Protein AF-A0A533XAM7-F1 (afdb_monomer)

Secondary structure (DSSP, 8-state):
----------TT----HHHHHHHHHHHHHHHHHHHHHHHHHHHHHHHHTT-HHHHHHHHHHHHHHHHHHHHHHHHHHHHHHHHTT-TT--HHHHHHHHSHHHHHHHHHHHHHHHHHHHHHHHTTT-HHHHHHHHHHHHHHHHHHHHHHHHHHHHHHHHGGGS-HHHHHHHHHHHHHHHHHHHHHHHHHHHHHHHHHTT--

Solvent-accessible surface area (backbone atoms only — not comparable to full-atom values): 10704 Å² total; per-residue (Å²): 136,84,84,76,82,80,77,80,82,67,89,83,64,90,74,47,78,65,57,46,53,47,53,52,46,53,54,52,30,53,57,30,51,52,47,26,55,53,30,46,50,52,21,53,53,20,56,77,70,68,38,64,70,55,20,53,52,24,48,58,47,26,54,52,31,46,56,50,28,51,54,45,49,54,52,43,54,50,45,44,59,77,66,73,69,57,92,65,70,45,65,70,58,53,48,55,68,65,29,68,60,48,52,49,28,56,48,22,36,52,45,8,48,54,27,39,54,54,25,62,56,22,52,81,75,36,62,69,53,26,62,67,30,44,57,51,20,50,55,21,28,58,49,25,53,55,36,50,54,51,51,52,52,53,52,60,71,51,35,89,82,47,56,71,67,56,48,52,51,53,52,51,48,52,53,65,55,46,50,51,18,54,54,31,37,56,54,44,51,53,50,51,53,38,45,75,75,61,51,101

Sequence (200 aa):
MSAKARMVSLSGFSINRRERAIVEGVGSHLATVKRTVEDFGGLIDSVSSGDAASARRFFDAVMGDETKADTIHRDLSLRVANGAFFGGVREDIIELLRSDEMRLFIADLKGSVSALENLIAAFTISKKEVLARVHSVEEFEESADSRKDVLLRELFRGASKLNPVTVIQLRDFIFVADDIADNAEDASDVVLVLIAKGYG

pLDDT: mean 75.1, std 15.18, range [31.89, 97.38]

Mean predicted aligned error: 14.01 Å

Foldseek 3Di:
DDDDDDDDDPVPDPQDPLNVVLVVLVVVLVVLVVVLVVLVVQLVVCVVVVPPVSNVVSVVSNVVSVVVSVVSVVVSLVSCVVPDDVPPPDVVVVCLCPDPLVVQLLVLLVQLVVLLVQLVVCLVPDPVSNVVSLVSLVVSLVSNVVSLVVSLVVLVVCVVVDDPVVSVSVNVVSVVSSVSSVVSNVSSVVVVVCVVVPRD

Nearest PDB structures (foldseek):
  6cnn-assembly1_A  TM=6.826E-01  e=4.466E+00  Homo sapiens

Structure (mmCIF, N/CA/C/O backbone):
data_AF-A0A533XAM7-F1
#
_entry.id   AF-A0A533XAM7-F1
#
loop_
_atom_site.group_PDB
_atom_site.id
_atom_site.type_symbol
_atom_site.label_atom_id
_atom_site.label_alt_id
_atom_site.label_comp_id
_atom_site.label_asym_id
_atom_site.label_entity_id
_atom_site.label_seq_id
_atom_site.pdbx_PDB_ins_code
_atom_site.Cartn_x
_atom_site.Cartn_y
_atom_site.Cartn_z
_atom_site.occupancy
_atom_site.B_iso_or_equiv
_atom_site.auth_seq_id
_atom_site.auth_comp_id
_atom_site.auth_asym_id
_atom_site.auth_atom_id
_atom_site.pdbx_PDB_model_num
ATOM 1 N N . MET A 1 1 ? 9.731 -41.763 4.628 1.00 34.94 1 MET A N 1
ATOM 2 C CA . MET A 1 1 ? 10.430 -41.626 3.330 1.00 34.94 1 MET A CA 1
ATOM 3 C C . MET A 1 1 ? 10.133 -40.235 2.795 1.00 34.94 1 MET A C 1
ATOM 5 O O . MET A 1 1 ? 8.973 -39.922 2.582 1.00 34.94 1 MET A O 1
ATOM 9 N N . SER A 1 2 ? 11.153 -39.378 2.721 1.00 33.31 2 SER A N 1
ATOM 10 C CA . SER A 1 2 ? 11.024 -37.953 2.386 1.00 33.31 2 SER A CA 1
ATOM 11 C C . SER A 1 2 ? 10.999 -37.761 0.867 1.00 33.31 2 SER A C 1
ATOM 13 O O . SER A 1 2 ? 11.927 -38.187 0.176 1.00 33.31 2 SER A O 1
ATOM 15 N N . ALA A 1 3 ? 9.930 -37.158 0.344 1.00 33.28 3 ALA A N 1
ATOM 16 C CA . ALA A 1 3 ? 9.802 -36.825 -1.068 1.00 33.28 3 ALA A CA 1
ATOM 17 C C . ALA A 1 3 ? 10.604 -35.547 -1.364 1.00 33.28 3 ALA A C 1
ATOM 19 O O . ALA A 1 3 ? 10.152 -34.431 -1.126 1.00 33.28 3 ALA A O 1
ATOM 20 N N . LYS A 1 4 ? 11.825 -35.720 -1.883 1.00 31.89 4 LYS A N 1
ATOM 21 C CA . LYS A 1 4 ? 12.604 -34.638 -2.499 1.00 31.89 4 LYS A CA 1
ATOM 22 C C . LYS A 1 4 ? 11.835 -34.111 -3.715 1.00 31.89 4 LYS A C 1
ATOM 24 O O . LYS A 1 4 ? 11.661 -34.839 -4.691 1.00 31.89 4 LYS A O 1
ATOM 29 N N . ALA A 1 5 ? 11.417 -32.848 -3.669 1.00 33.12 5 ALA A N 1
ATOM 30 C CA . ALA A 1 5 ? 10.919 -32.132 -4.837 1.00 33.12 5 ALA A CA 1
ATOM 31 C C . ALA A 1 5 ? 12.007 -32.124 -5.925 1.00 33.12 5 ALA A C 1
ATOM 33 O O . ALA A 1 5 ? 13.142 -31.696 -5.701 1.00 33.12 5 ALA A O 1
ATOM 34 N N . ARG A 1 6 ? 11.679 -32.670 -7.096 1.00 32.03 6 ARG A N 1
ATOM 35 C CA . ARG A 1 6 ? 12.587 -32.769 -8.238 1.00 32.03 6 ARG A CA 1
ATOM 36 C C . ARG A 1 6 ? 12.651 -31.396 -8.910 1.00 32.03 6 ARG A C 1
ATOM 38 O O . ARG A 1 6 ? 11.711 -30.990 -9.581 1.00 32.03 6 ARG A O 1
ATOM 45 N N . MET A 1 7 ? 13.748 -30.681 -8.682 1.00 35.31 7 MET A N 1
ATOM 46 C CA . MET A 1 7 ? 14.043 -29.394 -9.314 1.00 35.31 7 MET A CA 1
ATOM 47 C C . MET A 1 7 ? 14.112 -29.584 -10.838 1.00 35.31 7 MET A C 1
ATOM 49 O O . MET A 1 7 ? 14.853 -30.444 -11.321 1.00 35.31 7 MET A O 1
ATOM 53 N N . VAL A 1 8 ? 13.324 -28.814 -11.590 1.00 36.09 8 VAL A N 1
ATOM 54 C CA . VAL A 1 8 ? 13.390 -28.775 -13.058 1.00 36.09 8 VAL A CA 1
ATOM 55 C C . VAL A 1 8 ? 14.780 -28.276 -13.459 1.00 36.09 8 VAL A C 1
ATOM 57 O O . VAL A 1 8 ? 15.222 -27.217 -13.017 1.00 36.09 8 VAL A O 1
ATOM 60 N N . SER A 1 9 ? 15.497 -29.064 -14.262 1.00 33.03 9 SER A N 1
ATOM 61 C CA . SER A 1 9 ? 16.810 -28.691 -14.788 1.00 33.03 9 SER A CA 1
ATOM 62 C C . SER A 1 9 ? 16.632 -27.646 -15.892 1.00 33.03 9 SER A C 1
ATOM 64 O O . SER A 1 9 ? 16.244 -27.975 -17.008 1.00 33.03 9 SER A O 1
ATOM 66 N N . LEU A 1 10 ? 16.901 -26.379 -15.571 1.00 35.91 10 LEU A N 1
ATOM 67 C CA . LEU A 1 10 ? 17.038 -25.291 -16.542 1.00 35.91 10 LEU A CA 1
ATOM 68 C C . LEU A 1 10 ? 18.490 -25.253 -17.042 1.00 35.91 10 LEU A C 1
ATOM 70 O O . LEU A 1 10 ? 19.276 -24.377 -16.676 1.00 35.91 10 LEU A O 1
ATOM 74 N N . SER A 1 11 ? 18.879 -26.250 -17.838 1.00 33.44 11 SER A N 1
ATOM 75 C CA . SER A 1 11 ? 20.210 -26.353 -18.446 1.00 33.44 11 SER A CA 1
ATOM 76 C C . SER A 1 11 ? 20.382 -25.330 -19.581 1.00 33.44 11 SER A C 1
ATOM 78 O O . SER A 1 11 ? 20.337 -25.681 -20.757 1.00 33.44 11 SER A O 1
ATOM 80 N N . GLY A 1 12 ? 20.537 -24.053 -19.220 1.00 34.69 12 GLY A N 1
ATOM 81 C CA . GLY A 1 12 ? 20.782 -22.961 -20.171 1.00 34.69 12 GLY A CA 1
ATOM 82 C C . GLY A 1 12 ? 20.932 -21.560 -19.561 1.00 34.69 12 GLY A C 1
ATOM 83 O O . GLY A 1 12 ? 21.463 -20.679 -20.226 1.00 34.69 12 GLY A O 1
ATOM 84 N N . PHE A 1 13 ? 20.530 -21.344 -18.303 1.00 35.44 13 PHE A N 1
ATOM 85 C CA . PHE A 1 13 ? 20.668 -20.054 -17.614 1.00 35.44 13 PHE A CA 1
ATOM 86 C C . PHE A 1 13 ? 21.677 -20.159 -16.465 1.00 35.44 13 PHE A C 1
ATOM 88 O O . PHE A 1 13 ? 21.468 -20.902 -15.506 1.00 35.44 13 PHE A O 1
ATOM 95 N N . SER A 1 14 ? 22.774 -19.403 -16.535 1.00 43.56 14 SER A N 1
ATOM 96 C CA . SER A 1 14 ? 23.688 -19.244 -15.400 1.00 43.56 14 SER A CA 1
ATOM 97 C C . SER A 1 14 ? 23.074 -18.276 -14.385 1.00 43.56 14 SER A C 1
ATOM 99 O O . SER A 1 14 ? 23.371 -17.087 -14.408 1.00 43.56 14 SER A O 1
ATOM 101 N N . ILE A 1 15 ? 22.209 -18.792 -13.507 1.00 52.81 15 ILE A N 1
ATOM 102 C CA . ILE A 1 15 ? 21.565 -18.022 -12.432 1.00 52.81 15 ILE A CA 1
ATOM 103 C C . ILE A 1 15 ? 22.625 -17.605 -11.404 1.00 52.81 15 ILE A C 1
ATOM 105 O O . ILE A 1 15 ? 23.247 -18.458 -10.758 1.00 52.81 15 ILE A O 1
ATOM 109 N N . ASN A 1 16 ? 22.823 -16.299 -11.230 1.00 60.97 16 ASN A N 1
ATOM 110 C CA . ASN A 1 16 ? 23.738 -15.773 -10.217 1.00 60.97 16 ASN A CA 1
ATOM 111 C C . ASN A 1 16 ? 23.125 -15.858 -8.799 1.00 60.97 16 ASN A C 1
ATOM 113 O O . ASN A 1 16 ? 21.949 -16.168 -8.610 1.00 60.97 16 ASN A O 1
ATOM 117 N N . ARG A 1 17 ? 23.924 -15.594 -7.754 1.00 69.38 17 ARG A N 1
ATOM 118 C CA . ARG A 1 17 ? 23.472 -15.721 -6.351 1.00 69.38 17 ARG A CA 1
ATOM 119 C C . ARG A 1 17 ? 22.254 -14.838 -6.022 1.00 69.38 17 ARG A C 1
ATOM 121 O O . ARG A 1 17 ? 21.439 -15.244 -5.201 1.00 69.38 17 ARG A O 1
ATOM 128 N N . ARG A 1 18 ? 22.131 -13.654 -6.638 1.00 66.81 18 ARG A N 1
ATOM 129 C CA . ARG A 1 18 ? 21.016 -12.719 -6.393 1.00 66.81 18 ARG A CA 1
ATOM 130 C C . ARG A 1 18 ? 19.730 -13.206 -7.055 1.00 66.81 18 ARG A C 1
ATOM 132 O O . ARG A 1 18 ? 18.696 -13.259 -6.403 1.00 66.81 18 ARG A O 1
ATOM 139 N N . GLU A 1 19 ? 19.818 -13.638 -8.308 1.00 61.94 19 GLU A N 1
ATOM 140 C CA . GLU A 1 19 ? 18.694 -14.224 -9.048 1.00 61.94 19 GLU A CA 1
ATOM 141 C C . GLU A 1 19 ? 18.193 -15.508 -8.380 1.00 61.94 19 GLU A C 1
ATOM 143 O O . GLU A 1 19 ? 16.989 -15.717 -8.270 1.00 61.94 19 GLU A O 1
ATOM 148 N N . ARG A 1 20 ? 19.101 -16.333 -7.839 1.00 69.56 20 ARG A N 1
ATOM 149 C CA . ARG A 1 20 ? 18.723 -17.523 -7.063 1.00 69.56 20 ARG A CA 1
ATOM 150 C C . ARG A 1 20 ? 17.901 -17.162 -5.824 1.00 69.56 20 ARG A C 1
ATOM 152 O O . ARG A 1 20 ? 16.892 -17.810 -5.579 1.00 69.56 20 ARG A O 1
ATOM 159 N N . ALA A 1 21 ? 18.292 -16.120 -5.089 1.00 74.12 21 ALA A N 1
ATOM 160 C CA . ALA A 1 21 ? 17.554 -15.669 -3.909 1.00 74.12 21 ALA A CA 1
ATOM 161 C C . ALA A 1 21 ? 16.147 -15.143 -4.254 1.00 74.12 21 ALA A C 1
ATOM 163 O O . ALA A 1 21 ? 15.220 -15.332 -3.470 1.00 74.12 21 ALA A O 1
ATOM 164 N N . ILE A 1 22 ? 15.975 -14.519 -5.426 1.00 69.12 22 ILE A N 1
ATOM 165 C CA . ILE A 1 22 ? 14.658 -14.102 -5.934 1.00 69.12 22 ILE A CA 1
ATOM 166 C C . ILE A 1 22 ? 13.805 -15.337 -6.254 1.00 69.12 22 ILE A C 1
ATOM 168 O O . ILE A 1 22 ? 12.674 -15.431 -5.791 1.00 69.12 22 ILE A O 1
ATOM 172 N N . VAL A 1 23 ? 14.352 -16.319 -6.979 1.00 68.62 23 VAL A N 1
ATOM 173 C CA . VAL A 1 23 ? 13.627 -17.559 -7.324 1.00 68.62 23 VAL A CA 1
ATOM 174 C C . VAL A 1 23 ? 13.224 -18.349 -6.071 1.00 68.62 23 VAL A C 1
ATOM 176 O O . VAL A 1 23 ? 12.098 -18.837 -5.985 1.00 68.62 23 VAL A O 1
ATOM 179 N N . GLU A 1 24 ? 14.110 -18.451 -5.079 1.00 77.81 24 GLU A N 1
ATOM 180 C CA . GLU A 1 24 ? 13.813 -19.091 -3.791 1.00 77.81 24 GLU A CA 1
ATOM 181 C C . GLU A 1 24 ? 12.723 -18.339 -3.016 1.00 77.81 24 GLU A C 1
ATOM 183 O O . GLU A 1 24 ? 11.801 -18.965 -2.486 1.00 77.81 24 GLU A O 1
ATOM 188 N N . GLY A 1 25 ? 12.778 -17.004 -2.989 1.00 73.75 25 GLY A N 1
ATOM 189 C CA . GLY A 1 25 ? 11.749 -16.189 -2.349 1.00 73.75 25 GLY A CA 1
ATOM 190 C C . GLY A 1 25 ? 10.386 -16.320 -3.038 1.00 73.75 25 GLY A C 1
ATOM 191 O O . GLY A 1 25 ? 9.386 -16.493 -2.347 1.00 73.75 25 GLY A O 1
ATOM 192 N N . VAL A 1 26 ? 10.336 -16.348 -4.378 1.00 67.75 26 VAL A N 1
ATOM 193 C CA . VAL A 1 26 ? 9.096 -16.594 -5.144 1.00 67.75 26 VAL A CA 1
ATOM 194 C C . VAL A 1 26 ? 8.509 -17.962 -4.788 1.00 67.75 26 VAL A C 1
ATOM 196 O O . VAL A 1 26 ? 7.305 -18.081 -4.567 1.00 67.75 26 VAL A O 1
ATOM 199 N N . GLY A 1 27 ? 9.354 -18.991 -4.653 1.00 69.81 27 GLY A N 1
ATOM 200 C CA . GLY A 1 27 ? 8.927 -20.310 -4.180 1.00 69.81 27 GLY A CA 1
ATOM 201 C C . GLY A 1 27 ? 8.351 -20.284 -2.757 1.00 69.81 27 GLY A C 1
ATOM 202 O O . GLY A 1 27 ? 7.345 -20.941 -2.489 1.00 69.81 27 GLY A O 1
ATOM 203 N N . SER A 1 28 ? 8.949 -19.499 -1.857 1.00 77.19 28 SER A N 1
ATOM 204 C CA . SER A 1 28 ? 8.469 -19.314 -0.479 1.00 77.19 28 SER A CA 1
ATOM 205 C C . SER A 1 28 ? 7.127 -18.571 -0.413 1.00 77.19 28 SER A C 1
ATOM 207 O O . SER A 1 28 ? 6.233 -18.971 0.339 1.00 77.19 28 SER A O 1
ATOM 209 N N . HIS A 1 29 ? 6.960 -17.527 -1.232 1.00 74.81 29 HIS A N 1
ATOM 210 C CA . HIS A 1 29 ? 5.701 -16.792 -1.362 1.00 74.81 29 HIS A CA 1
ATOM 211 C C . HIS A 1 29 ? 4.589 -17.717 -1.867 1.00 74.81 29 HIS A C 1
ATOM 213 O O . HIS A 1 29 ? 3.571 -17.871 -1.199 1.00 74.81 29 HIS A O 1
ATOM 219 N N . LEU A 1 30 ? 4.833 -18.443 -2.966 1.00 67.19 30 LEU A N 1
ATOM 220 C CA . LEU A 1 30 ? 3.874 -19.395 -3.532 1.00 67.19 30 LEU A CA 1
ATOM 221 C C . LEU A 1 30 ? 3.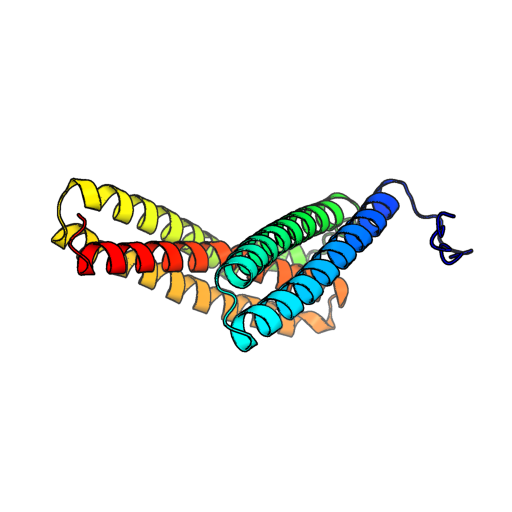467 -20.484 -2.529 1.00 67.19 30 LEU A C 1
ATOM 223 O O . LEU A 1 30 ? 2.294 -20.838 -2.434 1.00 67.19 30 LEU A O 1
ATOM 227 N N . ALA A 1 31 ? 4.422 -21.012 -1.759 1.00 76.38 31 ALA A N 1
ATOM 228 C CA . ALA A 1 31 ? 4.129 -21.995 -0.720 1.00 76.38 31 ALA A CA 1
ATOM 229 C C . ALA A 1 31 ? 3.265 -21.420 0.413 1.00 76.38 31 ALA A C 1
ATOM 231 O O . ALA A 1 31 ? 2.515 -22.167 1.035 1.00 76.38 31 ALA A O 1
ATOM 232 N N . THR A 1 32 ? 3.389 -20.123 0.699 1.00 77.31 32 THR A N 1
ATOM 233 C CA . THR A 1 32 ? 2.601 -19.434 1.729 1.00 77.31 32 THR A CA 1
ATOM 234 C C . THR A 1 32 ? 1.194 -19.146 1.231 1.00 77.31 32 THR A C 1
ATOM 236 O O . THR A 1 32 ? 0.255 -19.591 1.870 1.00 77.31 32 THR A O 1
ATOM 239 N N . VAL A 1 33 ? 1.046 -18.584 0.028 1.00 71.25 33 VAL A N 1
ATOM 240 C CA . VAL A 1 33 ? -0.263 -18.393 -0.624 1.00 71.25 33 VAL A CA 1
ATOM 241 C C . VAL A 1 33 ? -1.033 -19.711 -0.727 1.00 71.25 33 VAL A C 1
ATOM 243 O O . VAL A 1 33 ? -2.227 -19.765 -0.447 1.00 71.25 33 VAL A O 1
ATOM 246 N N . LYS A 1 34 ? -0.349 -20.808 -1.081 1.00 76.12 34 LYS A N 1
ATOM 247 C CA . LYS A 1 34 ? -0.975 -22.133 -1.129 1.00 76.12 34 LYS A CA 1
ATOM 248 C C . LYS A 1 34 ? -1.540 -22.555 0.234 1.00 76.12 34 LYS A C 1
ATOM 250 O O . LYS A 1 34 ? -2.659 -23.056 0.271 1.00 76.12 34 LYS A O 1
ATOM 255 N N . ARG A 1 35 ? -0.794 -22.351 1.325 1.00 78.94 35 ARG A N 1
ATOM 256 C CA . ARG A 1 35 ? -1.284 -22.653 2.679 1.00 78.94 35 ARG A CA 1
ATOM 257 C C . ARG A 1 35 ? -2.453 -21.758 3.070 1.00 78.94 35 ARG A C 1
ATOM 259 O O . ARG A 1 35 ? -3.442 -22.285 3.551 1.00 78.94 35 ARG A O 1
ATOM 266 N N . THR A 1 36 ? -2.399 -20.461 2.762 1.00 76.44 36 THR A N 1
ATOM 267 C CA . THR A 1 36 ? -3.520 -19.537 2.994 1.00 76.44 36 THR A CA 1
ATOM 268 C C . THR A 1 36 ? -4.811 -20.053 2.355 1.00 76.44 36 THR A C 1
ATOM 270 O O . THR A 1 36 ? -5.863 -20.037 2.984 1.00 76.44 36 THR A O 1
ATOM 273 N N . VAL A 1 37 ? -4.737 -20.561 1.119 1.00 72.19 37 VAL A N 1
ATOM 274 C CA . VAL A 1 37 ? -5.896 -21.137 0.415 1.00 72.19 37 VAL A CA 1
ATOM 275 C C . VAL A 1 37 ? -6.373 -22.445 1.062 1.00 72.19 37 VAL A C 1
ATOM 277 O O . VAL A 1 37 ? -7.578 -22.670 1.160 1.00 72.19 37 VAL A O 1
ATOM 280 N N . GLU A 1 38 ? -5.455 -23.303 1.515 1.00 80.38 38 GLU A N 1
ATOM 281 C CA . GLU A 1 38 ? -5.789 -24.543 2.234 1.00 80.38 38 GLU A CA 1
ATOM 282 C C . GLU A 1 38 ? -6.472 -24.248 3.585 1.00 80.38 38 GLU A C 1
ATOM 284 O O . GLU A 1 38 ? -7.523 -24.821 3.880 1.00 80.38 38 GLU A O 1
ATOM 289 N N . ASP A 1 39 ? -5.939 -23.301 4.360 1.00 77.62 39 ASP A N 1
ATOM 290 C CA . ASP A 1 39 ? -6.495 -22.870 5.647 1.00 77.62 39 ASP A CA 1
ATOM 291 C C . ASP A 1 39 ? -7.840 -22.154 5.475 1.00 77.62 39 ASP A C 1
ATOM 293 O O . ASP A 1 39 ? -8.753 -22.347 6.279 1.00 77.62 39 ASP A O 1
ATOM 297 N N . PHE A 1 40 ? -8.010 -21.391 4.391 1.00 71.06 40 PHE A N 1
ATOM 298 C CA . PHE A 1 40 ? -9.300 -20.801 4.037 1.00 71.06 40 PHE A CA 1
ATOM 299 C C . PHE A 1 40 ? -10.347 -21.879 3.729 1.00 71.06 40 PHE A C 1
ATOM 301 O O . PHE A 1 40 ? -11.487 -21.769 4.176 1.00 71.06 40 PHE A O 1
ATOM 308 N N . GLY A 1 41 ? -9.966 -22.965 3.048 1.00 70.88 41 GLY A N 1
ATOM 309 C CA . GLY A 1 41 ? -10.831 -24.138 2.889 1.00 70.88 41 GLY A CA 1
ATOM 310 C C . GLY A 1 41 ? -11.263 -24.728 4.238 1.00 70.88 41 GLY A C 1
ATOM 311 O O . GLY A 1 41 ? -12.454 -24.924 4.475 1.00 70.88 41 GLY A O 1
ATOM 312 N N . GLY A 1 42 ? -10.313 -24.912 5.162 1.00 73.00 42 GLY A N 1
ATOM 313 C CA . GLY A 1 42 ? -10.590 -25.390 6.524 1.00 73.00 42 GLY A CA 1
ATOM 314 C C . GLY A 1 42 ? -11.490 -24.453 7.341 1.00 73.00 42 GLY A C 1
ATOM 315 O O . GLY A 1 42 ? -12.339 -24.917 8.112 1.00 73.00 42 GLY A O 1
ATOM 316 N N . LEU A 1 43 ? -11.364 -23.138 7.144 1.00 70.44 43 LEU A N 1
ATOM 317 C CA . LEU A 1 43 ? -12.257 -22.137 7.727 1.00 70.44 43 LEU A CA 1
ATOM 318 C C . LEU A 1 43 ? -13.697 -22.325 7.233 1.00 70.44 43 LEU A C 1
ATOM 320 O O . LEU A 1 43 ? -14.614 -22.384 8.054 1.00 70.44 43 LEU A O 1
ATOM 324 N N . ILE A 1 44 ? -13.895 -22.453 5.917 1.00 72.75 44 ILE A N 1
ATOM 325 C CA . ILE A 1 44 ? -15.221 -22.653 5.314 1.00 72.75 44 ILE A CA 1
ATOM 326 C C . ILE A 1 44 ? -15.872 -23.942 5.832 1.00 72.75 44 ILE A C 1
ATOM 328 O O . ILE A 1 44 ? -17.046 -23.919 6.217 1.00 72.75 44 ILE A O 1
ATOM 332 N N . ASP A 1 45 ? -15.118 -25.037 5.921 1.00 84.75 45 ASP A N 1
ATOM 333 C CA . ASP A 1 45 ? -15.615 -26.313 6.449 1.00 84.75 45 ASP A CA 1
ATOM 334 C C . ASP A 1 45 ? -16.009 -26.211 7.934 1.00 84.75 45 ASP A C 1
ATOM 336 O O . ASP A 1 45 ? -17.057 -26.715 8.354 1.00 84.75 45 ASP A O 1
ATOM 340 N N . SER A 1 46 ? -15.202 -25.510 8.737 1.00 75.94 46 SER A N 1
ATOM 341 C CA . SER A 1 46 ? -15.450 -25.318 10.174 1.00 75.94 46 SER A CA 1
ATOM 342 C C . SER A 1 46 ? -16.672 -24.436 10.438 1.00 75.94 46 SER A C 1
ATOM 344 O O . SER A 1 46 ? -17.488 -24.737 11.309 1.00 75.94 46 SER A O 1
ATOM 346 N N . VAL A 1 47 ? -16.848 -23.371 9.650 1.00 67.44 47 VAL A N 1
ATOM 347 C CA . VAL A 1 47 ? -18.048 -22.522 9.706 1.00 67.44 47 VAL A CA 1
ATOM 348 C C . VAL A 1 47 ? -19.288 -23.317 9.288 1.00 67.44 47 VAL A C 1
ATOM 350 O O . VAL A 1 47 ? -20.309 -23.261 9.972 1.00 67.44 47 VAL A O 1
ATOM 353 N N . SER A 1 48 ? -19.190 -24.112 8.219 1.00 73.19 48 SER A N 1
ATOM 354 C CA . SER A 1 48 ? -20.307 -24.916 7.695 1.00 73.19 48 SER A CA 1
ATOM 355 C C . SER A 1 48 ? -20.764 -26.017 8.656 1.00 73.19 48 SER A C 1
ATOM 357 O O . SER A 1 48 ? -21.933 -26.400 8.656 1.00 73.19 48 SER A O 1
ATOM 359 N N . SER A 1 49 ? -19.855 -26.520 9.491 1.00 88.62 49 SER A N 1
ATOM 360 C CA . SER A 1 49 ? -20.125 -27.541 10.513 1.00 88.62 49 SER A CA 1
ATOM 361 C C . SER A 1 49 ? -20.477 -26.966 11.892 1.00 88.62 49 SER A C 1
ATOM 363 O O . SER A 1 49 ? -20.826 -27.726 12.796 1.00 88.62 49 SER A O 1
ATOM 365 N N . GLY A 1 50 ? -20.429 -25.639 12.062 1.00 82.62 50 GLY A N 1
ATOM 366 C CA . GLY A 1 50 ? -20.719 -24.961 13.328 1.00 82.62 50 GLY A CA 1
ATOM 367 C C . GLY A 1 50 ? -19.612 -25.074 14.386 1.00 82.62 50 GLY A C 1
ATOM 368 O O . GLY A 1 50 ? -19.841 -24.719 15.544 1.00 82.62 50 GLY A O 1
ATOM 369 N N . ASP A 1 51 ? -18.415 -25.543 14.020 1.00 90.69 51 ASP A N 1
ATOM 370 C CA . ASP A 1 51 ? -17.265 -25.620 14.924 1.00 90.69 51 ASP A CA 1
ATOM 371 C C . ASP A 1 51 ? -16.556 -24.262 15.021 1.00 90.69 51 ASP A C 1
ATOM 373 O O . ASP A 1 51 ? -15.582 -23.962 14.324 1.00 90.69 51 ASP A O 1
ATOM 377 N N . ALA A 1 52 ? -17.051 -23.428 15.936 1.00 79.44 52 ALA A N 1
ATOM 378 C CA . ALA A 1 52 ? -16.523 -22.089 16.174 1.00 79.44 52 ALA A CA 1
ATOM 379 C C . ALA A 1 52 ? -15.053 -22.076 16.643 1.00 79.44 52 ALA A C 1
ATOM 381 O O . ALA A 1 52 ? -14.337 -21.106 16.384 1.00 79.44 52 ALA A O 1
ATOM 382 N N . ALA A 1 53 ? -14.585 -23.128 17.324 1.00 89.81 53 ALA A N 1
ATOM 383 C CA . ALA A 1 53 ? -13.213 -23.186 17.826 1.00 89.81 53 ALA A CA 1
ATOM 384 C C . ALA A 1 53 ? -12.217 -23.433 16.686 1.00 89.81 53 ALA A C 1
ATOM 386 O O . ALA A 1 53 ? -11.193 -22.748 16.598 1.00 89.81 53 ALA A O 1
ATOM 387 N N . SER A 1 54 ? -12.534 -24.372 15.792 1.00 86.19 54 SER A N 1
ATOM 388 C CA . SER A 1 54 ? -11.728 -24.631 14.595 1.00 86.19 54 SER A CA 1
ATOM 389 C C . SER A 1 54 ? -11.814 -23.478 13.601 1.00 86.19 54 SER A C 1
ATOM 391 O O . SER A 1 54 ? -10.780 -23.047 13.095 1.00 86.19 54 SER A O 1
ATOM 393 N N . ALA A 1 55 ? -13.000 -22.887 13.414 1.00 71.69 55 ALA A N 1
ATOM 394 C CA . ALA A 1 55 ? -13.166 -21.708 12.565 1.00 71.69 55 ALA A CA 1
ATOM 395 C C . ALA A 1 55 ? -12.278 -20.550 13.037 1.00 71.69 55 ALA A C 1
ATOM 397 O O . ALA A 1 55 ? -11.555 -19.958 12.242 1.00 71.69 55 ALA A O 1
ATOM 398 N N . ARG A 1 56 ? -12.247 -20.266 14.346 1.00 80.19 56 ARG A N 1
ATOM 399 C CA . ARG A 1 56 ? -11.388 -19.200 14.874 1.00 80.19 56 ARG A CA 1
ATOM 400 C C . ARG A 1 56 ? -9.901 -19.476 14.639 1.00 80.19 56 ARG A C 1
ATOM 402 O O . ARG A 1 56 ? -9.169 -18.563 14.276 1.00 80.19 56 ARG A O 1
ATOM 409 N N . ARG A 1 57 ? -9.464 -20.728 14.799 1.00 90.19 57 ARG A N 1
ATOM 410 C CA . ARG A 1 57 ? -8.072 -21.129 14.539 1.00 90.19 57 ARG A CA 1
ATOM 411 C C . ARG A 1 57 ? -7.680 -20.976 13.073 1.00 90.19 57 ARG A C 1
ATOM 413 O O . ARG A 1 57 ? -6.616 -20.430 12.803 1.00 90.19 57 ARG A O 1
ATOM 420 N N . PHE A 1 58 ? -8.521 -21.440 12.148 1.00 75.81 58 PHE A N 1
ATOM 421 C CA . PHE A 1 58 ? -8.261 -21.287 10.716 1.00 75.81 58 PHE A CA 1
ATOM 422 C C . PHE A 1 58 ? -8.302 -19.821 10.285 1.00 75.81 58 PHE A C 1
ATOM 424 O O . PHE A 1 58 ? -7.474 -19.413 9.484 1.00 75.81 58 PHE A O 1
ATOM 431 N N . PHE A 1 59 ? -9.190 -19.008 10.862 1.00 76.69 59 PHE A N 1
ATOM 432 C CA . PHE A 1 59 ? -9.208 -17.565 10.622 1.00 76.69 59 PHE A CA 1
ATOM 433 C C . PHE A 1 59 ? -7.885 -16.901 11.027 1.00 76.69 59 PHE A C 1
ATOM 435 O O . PHE A 1 59 ? -7.270 -16.215 10.214 1.00 76.69 59 PHE A O 1
ATOM 442 N N . ASP A 1 60 ? -7.409 -17.147 12.252 1.00 82.81 60 ASP A N 1
ATOM 443 C CA . ASP A 1 60 ? -6.145 -16.574 12.726 1.00 82.81 60 ASP A CA 1
ATOM 444 C C . ASP A 1 60 ? -4.948 -17.065 11.869 1.00 82.81 60 ASP A C 1
ATOM 446 O O . ASP A 1 60 ? -4.011 -16.305 11.616 1.00 82.81 60 ASP A O 1
ATOM 450 N N . ALA A 1 61 ? -4.990 -18.313 11.376 1.00 82.94 61 ALA A N 1
ATOM 451 C CA . ALA A 1 61 ? -3.978 -18.874 10.474 1.00 82.94 61 ALA A CA 1
ATOM 452 C C . ALA A 1 61 ? -3.990 -18.222 9.080 1.00 82.94 61 ALA A C 1
ATOM 454 O O . ALA A 1 61 ? -2.929 -17.833 8.593 1.00 82.94 61 ALA A O 1
ATOM 455 N N . VAL A 1 62 ? -5.172 -18.032 8.480 1.00 77.56 62 VAL A N 1
ATOM 456 C CA . VAL A 1 62 ? -5.342 -17.337 7.191 1.00 77.56 62 VAL A CA 1
ATOM 457 C C . VAL A 1 62 ? -4.779 -15.923 7.271 1.00 77.56 62 VAL A C 1
ATOM 459 O O . VAL A 1 62 ? -3.972 -15.553 6.423 1.00 77.56 62 VAL A O 1
ATOM 462 N N . MET A 1 63 ? -5.141 -15.167 8.312 1.00 83.75 63 MET A N 1
ATOM 463 C CA . MET A 1 63 ? -4.631 -13.806 8.510 1.00 83.75 63 MET A CA 1
ATOM 464 C C . MET A 1 63 ? -3.107 -13.794 8.684 1.00 83.75 63 MET A C 1
ATOM 466 O O . MET A 1 63 ? -2.414 -12.984 8.078 1.00 83.75 63 MET A O 1
ATOM 470 N N . GLY A 1 64 ? -2.558 -14.724 9.471 1.00 83.75 64 GLY A N 1
ATOM 471 C CA . GLY A 1 64 ? -1.112 -14.811 9.680 1.00 83.75 64 GLY A CA 1
ATOM 472 C C . GLY A 1 64 ? -0.328 -15.168 8.412 1.00 83.75 64 GLY A C 1
ATOM 473 O O . GLY A 1 64 ? 0.729 -14.582 8.155 1.00 83.75 64 GLY A O 1
ATOM 474 N N . ASP A 1 65 ? -0.823 -16.120 7.617 1.00 78.19 65 ASP A N 1
ATOM 475 C CA . ASP A 1 65 ? -0.170 -16.518 6.368 1.00 78.19 65 ASP A CA 1
ATOM 476 C C . ASP A 1 65 ? -0.360 -15.467 5.258 1.00 78.19 65 ASP A C 1
ATOM 478 O O . ASP A 1 65 ? 0.553 -15.297 4.452 1.00 78.19 65 ASP A O 1
ATOM 482 N N . GLU A 1 66 ? -1.458 -14.705 5.248 1.00 80.62 66 GLU A N 1
ATOM 483 C CA . GLU A 1 66 ? -1.646 -13.530 4.381 1.00 80.62 66 GLU A CA 1
ATOM 484 C C . GLU A 1 66 ? -0.594 -12.452 4.682 1.00 80.62 66 GLU A C 1
ATOM 486 O O . GLU A 1 66 ? 0.201 -12.109 3.806 1.00 80.62 66 GLU A O 1
ATOM 491 N N . THR A 1 67 ? -0.457 -12.051 5.949 1.00 86.31 67 THR A N 1
ATOM 492 C CA . THR A 1 67 ? 0.523 -11.032 6.362 1.00 86.31 67 THR A CA 1
ATOM 493 C C . THR A 1 67 ? 1.956 -11.469 6.042 1.00 86.31 67 THR A C 1
ATOM 495 O O . THR A 1 67 ? 2.828 -10.682 5.651 1.00 86.31 67 THR A O 1
ATOM 498 N N . LYS A 1 68 ? 2.231 -12.769 6.183 1.00 82.44 68 LYS A N 1
ATOM 499 C CA . LYS A 1 68 ? 3.520 -13.356 5.813 1.00 82.44 68 LYS A CA 1
ATOM 500 C C . LYS A 1 68 ? 3.728 -13.376 4.299 1.00 82.44 68 LYS A C 1
ATOM 502 O O . LYS A 1 68 ? 4.853 -13.140 3.850 1.00 82.44 68 LYS A O 1
ATOM 507 N N . ALA A 1 69 ? 2.694 -13.685 3.520 1.00 74.00 69 ALA A N 1
ATOM 508 C CA . ALA A 1 69 ? 2.755 -13.658 2.066 1.00 74.00 69 ALA A CA 1
ATOM 509 C C . ALA A 1 69 ? 3.066 -12.242 1.571 1.00 74.00 69 ALA A C 1
ATOM 511 O O . ALA A 1 69 ? 3.983 -12.100 0.757 1.00 74.00 69 ALA A O 1
ATOM 512 N N . ASP A 1 70 ? 2.402 -11.229 2.128 1.00 80.06 70 ASP A N 1
ATOM 513 C CA . ASP A 1 70 ? 2.654 -9.820 1.826 1.00 80.06 70 ASP A CA 1
ATOM 514 C C . ASP A 1 70 ? 4.093 -9.400 2.177 1.00 80.06 70 ASP A C 1
ATOM 516 O O . ASP A 1 70 ? 4.831 -8.871 1.343 1.00 80.06 70 ASP A O 1
ATOM 520 N N . THR A 1 71 ? 4.581 -9.783 3.361 1.00 82.81 71 THR A N 1
ATOM 521 C CA . THR A 1 71 ? 5.972 -9.507 3.763 1.00 82.81 71 THR A CA 1
ATOM 522 C C . THR A 1 71 ? 6.991 -10.088 2.769 1.00 82.81 71 THR A C 1
ATOM 524 O O . THR A 1 71 ? 7.971 -9.427 2.411 1.00 82.81 71 THR A O 1
ATOM 527 N N . ILE A 1 72 ? 6.779 -11.329 2.306 1.00 73.38 72 ILE A N 1
ATOM 528 C CA . ILE A 1 72 ? 7.663 -11.968 1.315 1.00 73.38 72 ILE A CA 1
ATOM 529 C C . ILE A 1 72 ? 7.543 -11.261 -0.040 1.00 73.38 72 ILE A C 1
ATOM 531 O O . ILE A 1 72 ? 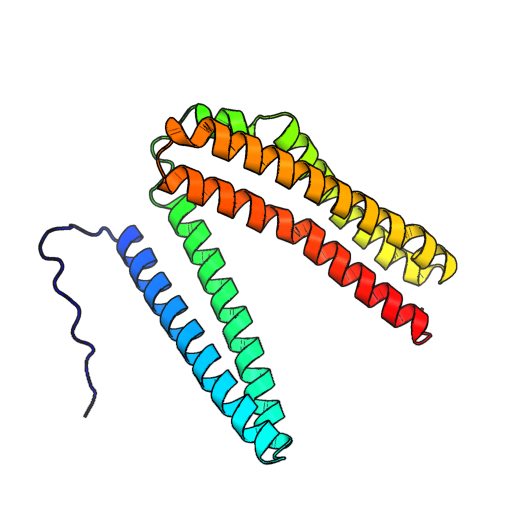8.559 -11.060 -0.706 1.00 73.38 72 ILE A O 1
ATOM 535 N N . HIS A 1 73 ? 6.331 -10.877 -0.443 1.00 76.88 73 HIS A N 1
ATOM 536 C CA . HIS A 1 73 ? 6.094 -10.128 -1.673 1.00 76.88 73 HIS A CA 1
ATOM 537 C C . HIS A 1 73 ? 6.862 -8.799 -1.664 1.00 76.88 73 HIS A C 1
ATOM 539 O O . HIS A 1 73 ? 7.628 -8.522 -2.589 1.00 76.88 73 HIS A O 1
ATOM 545 N N . ARG A 1 74 ? 6.776 -8.038 -0.571 1.00 77.44 74 ARG A N 1
ATOM 546 C CA . ARG A 1 74 ? 7.502 -6.776 -0.400 1.00 77.44 74 ARG A CA 1
ATOM 547 C C . ARG A 1 74 ? 9.024 -6.952 -0.457 1.00 77.44 74 ARG A C 1
ATOM 549 O O . ARG A 1 74 ? 9.699 -6.202 -1.161 1.00 77.44 74 ARG A O 1
ATOM 556 N N . ASP A 1 75 ? 9.581 -7.947 0.238 1.00 78.56 75 ASP A N 1
ATOM 557 C CA . ASP A 1 75 ? 11.025 -8.249 0.204 1.00 78.56 75 ASP A CA 1
ATOM 558 C C . ASP A 1 75 ? 11.496 -8.671 -1.198 1.00 78.56 75 ASP A C 1
ATOM 560 O O . ASP A 1 75 ? 12.543 -8.216 -1.667 1.00 78.56 75 ASP A O 1
ATOM 564 N N . LEU A 1 76 ? 10.710 -9.484 -1.908 1.00 69.44 76 LEU A N 1
ATOM 565 C CA . LEU A 1 76 ? 10.987 -9.858 -3.295 1.00 69.44 76 LEU A CA 1
ATOM 566 C C . LEU A 1 76 ? 10.999 -8.643 -4.217 1.00 69.44 76 LEU A C 1
ATOM 568 O O . LEU A 1 76 ? 11.956 -8.475 -4.976 1.00 69.44 76 LEU A O 1
ATOM 572 N N . SER A 1 77 ? 9.991 -7.780 -4.115 1.00 71.56 77 SER A N 1
ATOM 573 C CA . SER A 1 77 ? 9.888 -6.545 -4.893 1.00 71.56 77 SER A CA 1
ATOM 574 C C . SER A 1 77 ? 11.099 -5.638 -4.661 1.00 71.56 77 SER A C 1
ATOM 576 O O . SER A 1 77 ? 11.723 -5.177 -5.619 1.00 71.56 77 SER A O 1
ATOM 578 N N . LEU A 1 78 ? 11.538 -5.489 -3.406 1.00 69.19 78 LEU A N 1
A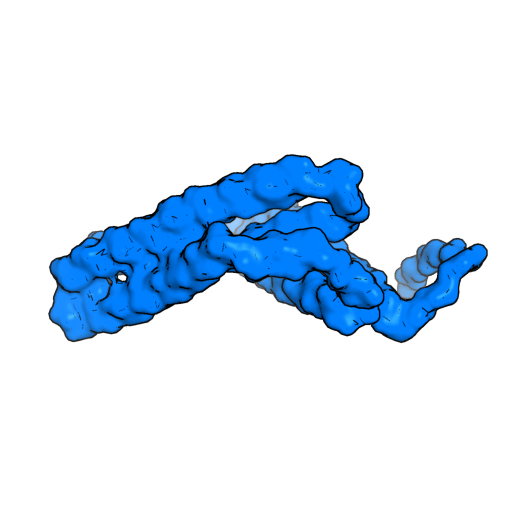TOM 579 C CA . LEU A 1 78 ? 12.757 -4.750 -3.060 1.00 69.19 78 LEU A CA 1
ATOM 580 C C . LEU A 1 78 ? 14.034 -5.410 -3.599 1.00 69.19 78 LEU A C 1
ATOM 582 O O . LEU A 1 78 ? 14.961 -4.716 -4.014 1.00 69.19 78 LEU A O 1
ATOM 586 N N . ARG A 1 79 ? 14.137 -6.741 -3.606 1.00 67.81 79 ARG A N 1
ATOM 587 C CA . ARG A 1 79 ? 15.317 -7.453 -4.134 1.00 67.81 79 ARG A CA 1
ATOM 588 C C . ARG A 1 79 ? 15.398 -7.414 -5.649 1.00 67.81 79 ARG A C 1
ATOM 590 O O . ARG A 1 79 ? 16.496 -7.287 -6.187 1.00 67.81 79 ARG A O 1
ATOM 597 N N . VAL A 1 80 ? 14.259 -7.511 -6.327 1.00 63.38 80 VAL A N 1
ATOM 598 C CA . VAL A 1 80 ? 14.157 -7.334 -7.780 1.00 63.38 80 VAL A CA 1
ATOM 599 C C . VAL A 1 80 ? 14.589 -5.918 -8.146 1.00 63.38 80 VAL A C 1
ATOM 601 O O . VAL A 1 80 ? 15.458 -5.753 -9.005 1.00 63.38 80 VAL A O 1
ATOM 604 N N . ALA A 1 81 ? 14.083 -4.923 -7.413 1.00 61.78 81 ALA A N 1
ATOM 605 C CA . ALA A 1 81 ? 14.519 -3.538 -7.513 1.00 61.78 81 ALA A CA 1
ATOM 606 C C . ALA A 1 81 ? 16.043 -3.395 -7.301 1.00 61.78 81 ALA A C 1
ATOM 608 O O . ALA A 1 81 ? 16.756 -2.905 -8.170 1.00 61.78 81 ALA A O 1
ATOM 609 N N . ASN A 1 82 ? 16.587 -3.898 -6.193 1.00 63.25 82 ASN A N 1
ATOM 610 C CA . ASN A 1 82 ? 17.994 -3.697 -5.820 1.00 63.25 82 ASN A CA 1
ATOM 611 C C . ASN A 1 82 ? 19.009 -4.598 -6.566 1.00 63.25 82 ASN A C 1
ATOM 613 O O . ASN A 1 82 ? 20.218 -4.375 -6.474 1.00 63.25 82 ASN A O 1
ATOM 617 N N . GLY A 1 83 ? 18.558 -5.656 -7.250 1.00 60.12 83 GLY A N 1
ATOM 618 C CA . GLY A 1 83 ? 19.409 -6.745 -7.742 1.00 60.12 83 GLY A CA 1
ATOM 619 C C . GLY A 1 83 ? 19.700 -6.736 -9.241 1.00 60.12 83 GLY A C 1
ATOM 620 O O . GLY A 1 83 ? 20.861 -6.907 -9.618 1.00 60.12 83 GLY A O 1
ATOM 621 N N . ALA A 1 84 ? 18.677 -6.582 -10.082 1.00 54.56 84 ALA A N 1
ATOM 622 C CA . ALA A 1 84 ? 18.784 -6.595 -11.541 1.00 54.56 84 ALA A CA 1
ATOM 623 C C . ALA A 1 84 ? 17.421 -6.250 -12.158 1.00 54.56 84 ALA A C 1
ATOM 625 O O . ALA A 1 84 ? 16.656 -7.150 -12.458 1.00 54.56 84 ALA A O 1
ATOM 626 N N . PHE A 1 85 ? 17.131 -4.963 -12.354 1.00 46.97 85 PHE A N 1
ATOM 627 C CA . PHE A 1 85 ? 16.250 -4.478 -13.437 1.00 46.97 85 PHE A CA 1
ATOM 628 C C . PHE A 1 85 ? 16.430 -2.972 -13.718 1.00 46.97 85 PHE A C 1
ATOM 630 O O . PHE A 1 85 ? 16.050 -2.502 -14.784 1.00 46.97 85 PHE A O 1
ATOM 637 N N . PHE A 1 86 ? 17.116 -2.233 -12.835 1.00 46.16 86 PHE A N 1
ATOM 638 C CA . PHE A 1 86 ? 17.493 -0.823 -13.036 1.00 46.16 86 PHE A CA 1
ATOM 639 C C . PHE A 1 86 ? 18.874 -0.601 -13.682 1.00 46.16 86 PHE A C 1
ATOM 641 O O . PHE A 1 86 ? 19.343 0.529 -13.750 1.00 46.16 86 PHE A O 1
ATOM 648 N N . GLY A 1 87 ? 19.542 -1.644 -14.196 1.00 45.34 87 GLY A N 1
ATOM 649 C CA . GLY A 1 87 ? 20.845 -1.516 -14.885 1.00 45.34 87 GLY A CA 1
ATOM 650 C C . GLY A 1 87 ? 20.813 -0.642 -16.151 1.00 45.34 87 GLY A C 1
ATOM 651 O O . GLY A 1 87 ? 21.854 -0.259 -16.673 1.00 45.34 87 GLY A O 1
ATOM 652 N N . GLY A 1 88 ? 19.611 -0.299 -16.607 1.00 45.34 88 GLY A N 1
ATOM 653 C CA . GLY A 1 88 ? 19.343 0.858 -17.441 1.00 45.34 88 GLY A CA 1
ATOM 654 C C . GLY A 1 88 ? 18.082 1.520 -16.915 1.00 45.34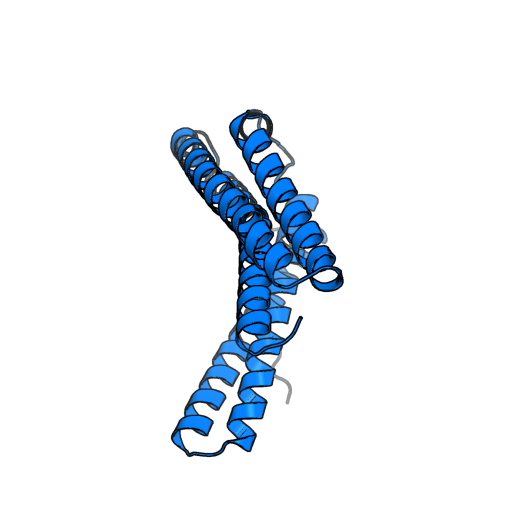 88 GLY A C 1
ATOM 655 O O . GLY A 1 88 ? 16.990 1.220 -17.397 1.00 45.34 88 GLY A O 1
ATOM 656 N N . VAL A 1 89 ? 18.209 2.379 -15.901 1.00 50.22 89 VAL A N 1
ATOM 657 C CA . VAL A 1 89 ? 17.166 3.369 -15.631 1.00 50.22 89 VAL A CA 1
ATOM 658 C C . VAL A 1 89 ? 17.065 4.206 -16.904 1.00 50.22 89 VAL A C 1
ATOM 660 O O . VAL A 1 89 ? 17.913 5.053 -17.171 1.00 50.22 89 VAL A O 1
ATOM 663 N N . ARG A 1 90 ? 16.105 3.858 -17.763 1.00 58.41 90 ARG A N 1
ATOM 664 C CA . ARG A 1 90 ? 15.799 4.620 -18.971 1.00 58.41 90 ARG A CA 1
ATOM 665 C C . ARG A 1 90 ? 15.360 6.009 -18.536 1.00 58.41 90 ARG A C 1
ATOM 667 O O . ARG A 1 90 ? 14.666 6.123 -17.528 1.00 58.41 90 ARG A O 1
ATOM 674 N N . GLU A 1 91 ? 15.760 7.023 -19.296 1.00 61.06 91 GLU A N 1
ATOM 675 C CA . GLU A 1 91 ? 15.337 8.412 -19.086 1.00 61.06 91 GLU A CA 1
ATOM 676 C C . GLU A 1 91 ? 13.820 8.486 -18.855 1.00 61.06 91 GLU A C 1
ATOM 678 O O . GLU A 1 91 ? 13.383 9.121 -17.913 1.00 61.06 91 GLU A O 1
ATOM 683 N N . ASP A 1 92 ? 13.040 7.676 -19.572 1.00 60.91 92 ASP A N 1
ATOM 684 C CA . ASP A 1 92 ? 11.586 7.554 -19.421 1.00 60.91 92 ASP A CA 1
ATOM 685 C C . ASP A 1 92 ? 11.101 7.204 -17.988 1.00 60.91 92 ASP A C 1
ATOM 687 O O . ASP A 1 92 ? 10.065 7.690 -17.539 1.00 60.91 92 ASP A O 1
ATOM 691 N N . ILE A 1 93 ? 11.835 6.363 -17.241 1.00 65.25 93 ILE A N 1
ATOM 692 C CA . ILE A 1 93 ? 11.528 6.050 -15.827 1.00 65.25 93 ILE A CA 1
ATOM 693 C C . ILE A 1 93 ? 11.801 7.280 -14.964 1.00 65.25 93 ILE A C 1
ATOM 695 O O . ILE A 1 93 ? 11.026 7.620 -14.074 1.00 65.25 93 ILE A O 1
ATOM 699 N N . ILE A 1 94 ? 12.929 7.935 -15.227 1.00 67.12 94 ILE A N 1
ATOM 700 C CA . ILE A 1 94 ? 13.339 9.144 -14.523 1.00 67.12 94 ILE A CA 1
ATOM 701 C C . ILE A 1 94 ? 12.358 10.283 -14.806 1.00 67.12 94 ILE A C 1
ATOM 703 O O . ILE A 1 94 ? 12.043 11.027 -13.886 1.00 67.12 94 ILE A O 1
ATOM 707 N N . GLU A 1 95 ? 11.848 10.401 -16.028 1.00 74.12 95 GLU A N 1
ATOM 708 C CA . GLU A 1 95 ? 10.851 11.394 -16.419 1.00 74.12 95 GLU A CA 1
ATOM 709 C C . GLU A 1 95 ? 9.537 11.194 -15.662 1.00 74.12 95 GLU A C 1
ATOM 711 O O . GLU A 1 95 ? 9.048 12.151 -15.066 1.00 74.12 95 GLU A O 1
ATOM 716 N N . LEU A 1 96 ? 9.010 9.963 -15.586 1.00 76.94 96 LEU A N 1
ATOM 717 C CA . LEU A 1 96 ? 7.800 9.691 -14.799 1.00 76.94 96 LEU A CA 1
ATOM 718 C C . LEU A 1 96 ? 8.022 9.992 -13.310 1.00 76.94 96 LEU A C 1
ATOM 720 O O . LEU A 1 96 ? 7.192 10.643 -12.680 1.00 76.94 96 LEU A O 1
ATOM 724 N N . LEU A 1 97 ? 9.163 9.575 -12.752 1.00 75.62 97 LEU A N 1
ATOM 725 C CA . LEU A 1 97 ? 9.497 9.829 -11.346 1.00 75.62 97 LEU A CA 1
ATOM 726 C C . LEU A 1 97 ? 9.767 11.313 -11.041 1.00 75.62 97 LEU A C 1
ATOM 728 O O . LEU A 1 97 ? 9.612 11.738 -9.898 1.00 75.62 97 LEU A O 1
ATOM 732 N N . ARG A 1 98 ? 10.185 12.100 -12.039 1.00 79.31 98 ARG A N 1
ATOM 733 C CA . ARG A 1 98 ? 10.389 13.556 -11.940 1.00 79.31 98 ARG A CA 1
ATOM 734 C C . ARG A 1 98 ? 9.155 14.364 -12.335 1.00 79.31 98 ARG A C 1
ATOM 736 O O . ARG A 1 98 ? 9.217 15.591 -12.260 1.00 79.31 98 ARG A O 1
ATOM 743 N N . SER A 1 99 ? 8.078 13.714 -12.769 1.00 86.31 99 SER A N 1
ATOM 744 C CA . SER A 1 99 ? 6.857 14.405 -13.170 1.00 86.31 99 SER A CA 1
ATOM 745 C C . SER A 1 99 ? 6.284 15.215 -12.007 1.00 86.31 99 SER A C 1
ATOM 747 O O . SER A 1 99 ? 6.391 14.836 -10.835 1.00 86.31 99 SER A O 1
ATOM 749 N N . ASP A 1 100 ? 5.658 16.345 -12.336 1.00 91.81 100 ASP A N 1
ATOM 750 C CA . ASP A 1 100 ? 4.936 17.133 -11.340 1.00 91.81 100 ASP A CA 1
ATOM 751 C C . ASP A 1 100 ? 3.816 16.318 -10.694 1.00 91.81 100 ASP A C 1
ATOM 753 O O . ASP A 1 100 ? 3.589 16.454 -9.494 1.00 91.81 100 ASP A O 1
ATOM 757 N N . GLU A 1 101 ? 3.184 15.421 -11.451 1.00 92.19 101 GLU A N 1
ATOM 758 C CA . GLU A 1 101 ? 2.134 14.554 -10.930 1.00 92.19 101 GLU A CA 1
ATOM 759 C C . GLU A 1 101 ? 2.669 13.588 -9.869 1.00 92.19 101 GLU A C 1
ATOM 761 O O . GLU A 1 101 ? 2.080 13.476 -8.800 1.00 92.19 101 GLU A O 1
ATOM 766 N N . MET A 1 102 ? 3.838 12.973 -10.088 1.00 87.81 102 MET A N 1
ATOM 767 C CA . MET A 1 102 ? 4.484 12.118 -9.082 1.00 87.81 102 MET A CA 1
ATOM 768 C C . MET A 1 102 ? 4.862 12.918 -7.832 1.00 87.81 102 MET A C 1
ATOM 770 O O . MET A 1 102 ? 4.735 12.437 -6.705 1.00 87.81 102 MET A O 1
ATOM 774 N N . ARG A 1 103 ? 5.311 14.166 -8.008 1.00 89.06 103 ARG A N 1
ATOM 775 C CA . ARG A 1 103 ? 5.623 15.058 -6.886 1.00 89.06 103 ARG A CA 1
ATOM 776 C C . ARG A 1 103 ? 4.375 15.401 -6.070 1.00 89.06 103 ARG A C 1
ATOM 778 O O . ARG A 1 103 ? 4.475 15.455 -4.846 1.00 89.06 103 ARG A O 1
ATOM 785 N N . LEU A 1 104 ? 3.248 15.664 -6.732 1.00 91.25 104 LEU A N 1
ATOM 786 C CA . LEU A 1 104 ? 1.963 15.934 -6.082 1.00 91.25 104 LEU A CA 1
ATOM 787 C C . LEU A 1 104 ? 1.428 14.682 -5.386 1.00 91.25 104 LEU A C 1
ATOM 789 O O . LEU A 1 104 ? 1.118 14.762 -4.207 1.00 91.25 104 LEU A O 1
ATOM 793 N N . PHE A 1 105 ? 1.464 13.526 -6.049 1.00 92.25 105 PHE A N 1
ATOM 794 C CA . PHE A 1 105 ? 1.091 12.243 -5.457 1.00 92.25 105 PHE A CA 1
ATOM 795 C C . PHE A 1 105 ? 1.859 11.982 -4.157 1.00 92.25 105 PHE A C 1
ATOM 797 O O . PHE A 1 105 ? 1.262 11.808 -3.104 1.00 92.25 105 PHE A O 1
ATOM 804 N N . ILE A 1 106 ? 3.192 12.092 -4.171 1.00 82.06 106 ILE A N 1
ATOM 805 C CA . ILE A 1 106 ? 4.012 11.933 -2.957 1.00 82.06 106 ILE A CA 1
ATOM 806 C C . ILE A 1 106 ? 3.669 12.977 -1.878 1.00 82.06 106 ILE A C 1
ATOM 808 O O . ILE A 1 106 ? 3.819 12.696 -0.686 1.00 82.06 106 ILE A O 1
ATOM 812 N N . ALA A 1 107 ? 3.278 14.194 -2.264 1.00 86.50 107 ALA A N 1
ATOM 813 C CA . ALA A 1 107 ? 2.856 15.214 -1.309 1.00 86.50 107 ALA A CA 1
ATOM 814 C C . ALA A 1 107 ? 1.523 14.841 -0.643 1.00 86.50 107 ALA A C 1
ATOM 816 O O . ALA A 1 107 ? 1.425 14.986 0.573 1.00 86.50 107 ALA A O 1
ATOM 817 N N . ASP A 1 108 ? 0.574 14.297 -1.404 1.00 89.62 108 ASP A N 1
ATOM 818 C CA . ASP A 1 108 ? -0.727 13.839 -0.910 1.00 89.62 108 ASP A CA 1
ATOM 819 C C . ASP A 1 108 ? -0.567 12.621 0.013 1.00 89.62 108 ASP A C 1
ATOM 821 O O . ASP A 1 108 ? -1.077 12.639 1.130 1.00 89.62 108 ASP A O 1
ATOM 825 N N . LEU A 1 109 ? 0.278 11.643 -0.350 1.00 83.56 109 LEU A N 1
ATOM 826 C CA . LEU A 1 109 ? 0.611 10.503 0.523 1.00 83.56 109 LEU A CA 1
ATOM 827 C C . LEU A 1 109 ? 1.189 10.959 1.875 1.00 83.56 109 LEU A C 1
ATOM 829 O O . LEU A 1 109 ? 0.829 10.449 2.936 1.00 83.56 109 LEU A O 1
ATOM 833 N N . LYS A 1 110 ? 2.091 11.950 1.860 1.00 79.31 110 LYS A N 1
ATOM 834 C CA . LYS A 1 110 ? 2.627 12.548 3.096 1.00 79.31 110 LYS A CA 1
ATOM 835 C C . LYS A 1 110 ? 1.554 13.314 3.866 1.00 79.31 110 LYS A C 1
ATOM 837 O O . LYS A 1 110 ? 1.545 13.255 5.094 1.00 79.31 110 LYS A O 1
ATOM 842 N N . GLY A 1 111 ? 0.694 14.034 3.150 1.00 80.88 111 GLY A N 1
ATOM 843 C CA . GLY A 1 111 ? -0.444 14.757 3.702 1.00 80.88 111 GLY A CA 1
ATOM 844 C C . GLY A 1 111 ? -1.377 13.827 4.467 1.00 80.88 111 GLY A C 1
ATOM 845 O O . GLY A 1 111 ? -1.673 14.112 5.624 1.00 80.88 111 GLY A O 1
ATOM 846 N N . SER A 1 112 ? -1.725 12.681 3.878 1.00 83.25 112 SER A N 1
ATOM 847 C CA . SER A 1 112 ? -2.593 11.671 4.487 1.00 83.25 112 SER A CA 1
ATOM 848 C C . SER A 1 112 ? -2.019 11.133 5.806 1.00 83.25 112 SER A C 1
ATOM 850 O O . SER A 1 112 ? -2.680 11.178 6.846 1.00 83.25 112 SER A O 1
ATOM 852 N N . VAL A 1 113 ? -0.727 10.774 5.833 1.00 78.19 113 VAL A N 1
ATOM 853 C CA . VAL A 1 113 ? -0.056 10.330 7.073 1.00 78.19 113 VAL A CA 1
ATOM 854 C C . VAL A 1 113 ? -0.043 11.432 8.138 1.00 78.19 113 VAL A C 1
ATOM 856 O O . VAL A 1 113 ? -0.384 11.182 9.294 1.00 78.19 113 VAL A O 1
ATOM 859 N N . SER A 1 114 ? 0.314 12.667 7.773 1.00 82.75 114 SER A N 1
ATOM 860 C CA . SER A 1 114 ? 0.302 13.792 8.717 1.00 82.75 114 SER A CA 1
ATOM 861 C C . SER A 1 114 ? -1.110 14.139 9.206 1.00 82.75 114 SER A C 1
ATOM 863 O O . SER A 1 114 ? -1.283 14.542 10.359 1.00 82.75 114 SER A O 1
ATOM 865 N N . ALA A 1 115 ? -2.132 13.987 8.365 1.00 86.50 115 ALA A N 1
ATOM 866 C CA . ALA A 1 115 ? -3.526 14.176 8.748 1.00 86.50 115 ALA A CA 1
ATOM 867 C C . ALA A 1 115 ? -3.966 13.110 9.761 1.00 86.50 115 ALA A C 1
ATOM 869 O O . ALA A 1 115 ? -4.553 13.464 10.787 1.00 86.50 115 ALA A O 1
ATOM 870 N N . LEU A 1 116 ? -3.587 11.845 9.554 1.00 82.19 116 LEU A N 1
ATOM 871 C CA . LEU A 1 116 ? -3.841 10.765 10.508 1.00 82.19 116 LEU A CA 1
ATOM 872 C C . LEU A 1 116 ? -3.137 11.007 11.853 1.00 82.19 116 LEU A C 1
ATOM 874 O O . LEU A 1 116 ? -3.747 10.845 12.910 1.00 82.19 116 LEU A O 1
ATOM 878 N N . GLU A 1 117 ? -1.875 11.445 11.851 1.00 77.44 117 GLU A N 1
ATOM 879 C CA . GLU A 1 117 ? -1.161 11.806 13.086 1.00 77.44 117 GLU A CA 1
ATOM 880 C C . GLU A 1 117 ? -1.903 12.905 13.866 1.00 77.44 117 GLU A C 1
ATOM 882 O O . GLU A 1 117 ? -2.111 12.799 15.081 1.00 77.44 117 GLU A O 1
ATOM 887 N N . ASN A 1 118 ? -2.364 13.941 13.160 1.00 82.56 118 ASN A N 1
ATOM 888 C CA . ASN A 1 118 ? -3.145 15.032 13.741 1.00 82.56 118 ASN A CA 1
ATOM 889 C C . ASN A 1 118 ? -4.517 14.567 14.254 1.00 82.56 118 ASN A C 1
ATOM 891 O O . ASN A 1 118 ? -4.999 15.077 15.271 1.00 82.56 118 ASN A O 1
ATOM 895 N N . LEU A 1 119 ? -5.145 13.613 13.568 1.00 81.38 119 LEU A N 1
ATOM 896 C CA . LEU A 1 119 ? -6.400 12.989 13.971 1.00 81.38 119 LEU A CA 1
ATOM 897 C C . LEU A 1 119 ? -6.231 12.200 15.276 1.00 81.38 119 LEU A C 1
ATOM 899 O O . LEU A 1 119 ? -7.005 12.384 16.217 1.00 81.38 119 LEU A O 1
ATOM 903 N N . ILE A 1 120 ? -5.185 11.376 15.366 1.00 78.38 120 ILE A N 1
ATOM 904 C CA . ILE A 1 120 ? -4.859 10.609 16.575 1.00 78.38 120 ILE A CA 1
ATOM 905 C C . ILE A 1 120 ? -4.577 11.558 17.745 1.00 78.38 120 ILE A C 1
ATOM 907 O O . ILE A 1 120 ? -5.086 11.350 18.847 1.00 78.38 120 ILE A O 1
ATOM 911 N N . ALA A 1 121 ? -3.830 12.643 17.519 1.00 75.12 121 ALA A N 1
ATOM 912 C CA . ALA A 1 121 ? -3.572 13.645 18.552 1.00 75.12 121 ALA A CA 1
ATOM 913 C C . ALA A 1 121 ? -4.868 14.296 19.077 1.00 75.12 121 ALA A C 1
ATOM 915 O O . ALA A 1 121 ? -4.982 14.584 20.273 1.00 75.12 121 ALA A O 1
ATOM 916 N N . ALA A 1 122 ? -5.875 14.480 18.220 1.00 75.50 122 ALA A N 1
ATOM 917 C CA . ALA A 1 122 ? -7.139 15.109 18.591 1.00 75.50 122 ALA A CA 1
ATOM 918 C C . ALA A 1 122 ? -8.000 14.289 19.564 1.00 75.50 122 ALA A C 1
ATOM 920 O O . ALA A 1 122 ? -8.809 14.884 20.284 1.00 75.50 122 ALA A O 1
ATOM 921 N N . PHE A 1 123 ? -7.780 12.972 19.679 1.00 70.25 123 PHE A N 1
ATOM 922 C CA . PHE A 1 123 ? -8.421 12.146 20.716 1.00 70.25 123 PHE A CA 1
ATOM 923 C C . PHE A 1 123 ? -8.115 12.629 22.130 1.00 70.25 123 PHE A C 1
ATOM 925 O O . PHE A 1 123 ? -8.914 12.433 23.038 1.00 70.25 123 PHE A O 1
ATOM 932 N N . THR A 1 124 ? -6.965 13.272 22.327 1.00 69.25 124 THR A N 1
ATOM 933 C CA . THR A 1 124 ? -6.586 13.828 23.632 1.00 69.25 124 THR A CA 1
ATOM 934 C C . THR A 1 124 ? -7.279 15.157 23.944 1.00 69.25 124 THR A C 1
ATOM 936 O O . THR A 1 124 ? -7.179 15.649 25.066 1.00 69.25 124 THR A O 1
ATOM 939 N N . ILE A 1 125 ? -7.982 15.739 22.964 1.00 75.50 125 ILE A N 1
ATOM 940 C CA . ILE A 1 125 ? -8.608 17.059 23.056 1.00 75.50 125 ILE A CA 1
ATOM 941 C C . ILE A 1 125 ? -10.124 16.920 23.215 1.00 75.50 125 ILE A C 1
ATOM 943 O O . ILE A 1 125 ? -10.670 17.294 24.252 1.00 75.50 125 ILE A O 1
ATOM 947 N N . SER A 1 126 ? -10.825 16.442 22.178 1.00 77.19 126 SER A N 1
ATOM 948 C CA . SER A 1 126 ? -12.278 16.229 22.215 1.00 77.19 126 SER A CA 1
ATOM 949 C C . SER A 1 126 ? -12.791 15.458 20.996 1.00 77.19 126 SER A C 1
ATOM 951 O O . SER A 1 126 ? -12.259 15.597 19.896 1.00 77.19 126 SER A O 1
ATOM 953 N N . LYS A 1 127 ? -13.934 14.774 21.145 1.00 78.38 127 LYS A N 1
ATOM 954 C CA . LYS A 1 127 ? -14.656 14.126 20.031 1.00 78.38 127 LYS A CA 1
ATOM 955 C C . LYS A 1 127 ? -14.953 15.061 18.857 1.00 78.38 127 LYS A C 1
ATOM 957 O O . LYS A 1 127 ? -14.896 14.644 17.707 1.00 78.38 127 LYS A O 1
ATOM 962 N N . LYS A 1 128 ? -15.275 16.328 19.142 1.00 85.19 128 LYS A N 1
ATOM 963 C CA . LYS A 1 128 ? -15.589 17.324 18.109 1.00 85.19 128 LYS A CA 1
ATOM 964 C C . LYS A 1 128 ? -14.374 17.612 17.222 1.00 85.19 128 LYS A C 1
ATOM 966 O O . LYS A 1 128 ? -14.529 17.738 16.014 1.00 85.19 128 LYS A O 1
ATOM 971 N N . GLU A 1 129 ? -13.188 17.697 17.819 1.00 81.88 129 GLU A N 1
ATOM 972 C CA . GLU A 1 129 ? -11.939 17.922 17.085 1.00 81.88 129 GLU A CA 1
ATOM 973 C C . GLU A 1 129 ? -11.537 16.710 16.246 1.00 81.88 129 GLU A C 1
ATOM 975 O O . GLU A 1 129 ? -11.054 16.885 15.134 1.00 81.88 129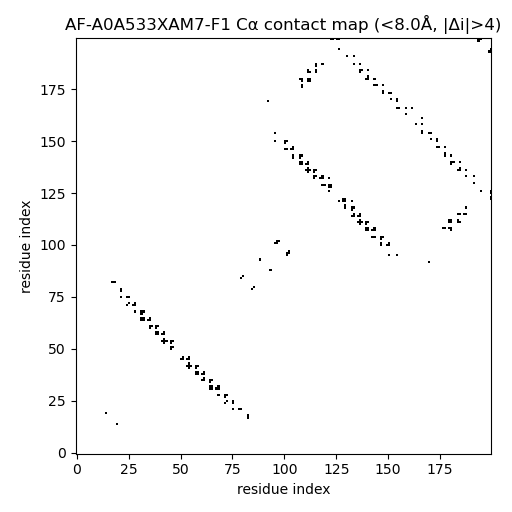 GLU A O 1
ATOM 980 N N . VAL A 1 130 ? -11.768 15.492 16.745 1.00 80.88 130 VAL A N 1
ATOM 981 C CA . VAL A 1 130 ? -11.511 14.263 15.979 1.00 80.88 130 VAL A CA 1
ATOM 982 C C . VAL A 1 130 ? -12.386 14.226 14.723 1.00 80.88 130 VAL A C 1
ATOM 984 O O . VAL A 1 130 ? -11.863 14.070 13.625 1.00 80.88 130 VAL A O 1
ATOM 987 N N . LEU A 1 131 ? -13.696 14.473 14.856 1.00 85.25 131 LEU A N 1
ATOM 988 C CA . LEU A 1 131 ? -14.612 14.510 13.706 1.00 85.25 131 LEU A CA 1
ATOM 989 C C . LEU A 1 131 ? -14.236 15.592 12.686 1.00 85.25 131 LEU A C 1
ATOM 991 O O . LEU A 1 131 ? -14.329 15.361 11.488 1.00 85.25 131 LEU A O 1
ATOM 995 N N . ALA A 1 132 ? -13.772 16.757 13.144 1.00 86.19 132 ALA A N 1
ATOM 996 C CA . ALA A 1 132 ? -13.336 17.823 12.245 1.00 86.19 132 ALA A CA 1
ATOM 997 C C . ALA A 1 132 ? -12.061 17.471 11.457 1.00 86.19 132 ALA A C 1
ATOM 999 O O . ALA A 1 132 ? -11.828 18.046 10.399 1.00 86.19 132 ALA A O 1
ATOM 1000 N N . ARG A 1 133 ? -11.224 16.562 11.976 1.00 87.00 133 ARG A N 1
ATOM 1001 C CA . ARG A 1 133 ? -9.919 16.211 11.391 1.00 87.00 133 ARG A CA 1
ATOM 1002 C C . ARG A 1 133 ? -9.952 14.966 10.519 1.00 87.00 133 ARG A C 1
ATOM 1004 O O . ARG A 1 133 ? -9.081 14.847 9.668 1.00 87.00 133 ARG A O 1
ATOM 1011 N N . VAL A 1 134 ? -10.945 14.092 10.693 1.00 88.81 134 VAL A N 1
ATOM 1012 C CA . VAL A 1 134 ? -11.167 12.931 9.812 1.00 88.81 134 VAL A CA 1
ATOM 1013 C C . VAL A 1 134 ? -11.282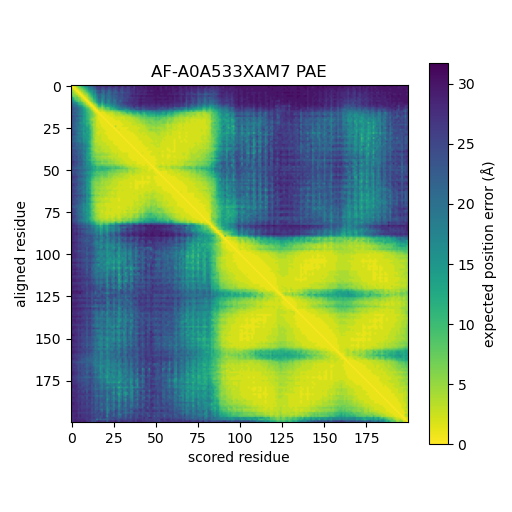 13.364 8.358 1.00 88.81 134 VAL A C 1
ATOM 1015 O O . VAL A 1 134 ? -10.587 12.813 7.517 1.00 88.81 134 VAL A O 1
ATOM 1018 N N . HIS A 1 135 ? -12.067 14.411 8.089 1.00 91.00 135 HIS A N 1
ATOM 1019 C CA . HIS A 1 135 ? -12.258 14.921 6.730 1.00 91.00 135 HIS A CA 1
ATOM 1020 C C . HIS A 1 135 ? -10.944 15.286 6.035 1.00 91.00 135 HIS A C 1
ATOM 1022 O O . HIS A 1 135 ? -10.833 15.153 4.828 1.00 91.00 135 HIS A O 1
ATOM 1028 N N . SER A 1 136 ? -9.922 15.706 6.787 1.00 92.00 136 SER A N 1
ATOM 1029 C CA . SER A 1 136 ? -8.622 16.005 6.190 1.00 92.00 136 SER A CA 1
ATOM 1030 C C . SER A 1 136 ? -7.888 14.751 5.709 1.00 92.00 136 SER A C 1
ATOM 1032 O O . SER A 1 136 ? -7.079 14.881 4.802 1.00 92.00 136 SER A O 1
ATOM 1034 N N . VAL A 1 137 ? -8.101 13.582 6.326 1.00 90.75 137 VAL A N 1
ATOM 1035 C CA . VAL A 1 137 ? -7.502 12.316 5.867 1.00 90.75 137 VAL A CA 1
ATOM 1036 C C . VAL A 1 137 ? -8.165 11.884 4.560 1.00 90.75 137 VAL A C 1
ATOM 1038 O O . VAL A 1 137 ? -7.456 11.630 3.592 1.00 90.75 137 VAL A O 1
ATOM 1041 N N . GLU A 1 138 ? -9.499 11.918 4.527 1.00 94.06 138 GLU A N 1
ATOM 1042 C CA . GLU A 1 138 ? -10.336 11.622 3.353 1.00 94.06 138 GLU A CA 1
ATOM 1043 C C . GLU A 1 138 ? -9.971 12.528 2.161 1.00 94.06 138 GLU A C 1
ATOM 1045 O O . GLU A 1 138 ? -9.674 12.043 1.079 1.00 94.06 138 GLU A O 1
ATOM 1050 N N . GLU A 1 139 ? -9.838 13.845 2.370 1.00 95.69 139 GLU A N 1
ATOM 1051 C CA . GLU A 1 139 ? -9.426 14.783 1.310 1.00 95.69 139 GLU A CA 1
ATOM 1052 C C . GLU A 1 139 ? -8.049 14.457 0.696 1.00 95.69 139 GLU A C 1
ATOM 1054 O O . GLU A 1 139 ? -7.828 14.676 -0.500 1.00 95.69 139 GLU A O 1
ATOM 1059 N N . PHE A 1 140 ? -7.093 13.979 1.504 1.00 93.38 140 PHE A N 1
ATOM 1060 C CA . PHE A 1 140 ? -5.772 13.604 0.996 1.00 93.38 140 PHE A CA 1
ATOM 1061 C C . PHE A 1 140 ? -5.782 12.255 0.280 1.00 93.38 140 PHE A C 1
ATOM 1063 O O . PHE A 1 140 ? -5.036 12.113 -0.689 1.00 93.38 140 PHE A O 1
ATOM 1070 N N . GLU A 1 141 ? -6.592 11.299 0.736 1.00 95.44 141 GLU A N 1
ATOM 1071 C CA . GLU A 1 141 ? -6.808 10.029 0.039 1.00 95.44 141 GLU A CA 1
ATOM 1072 C C . GLU A 1 141 ? -7.454 10.284 -1.328 1.00 95.44 141 GLU A C 1
ATOM 1074 O O . GLU A 1 141 ? -6.816 9.991 -2.337 1.00 95.44 141 GLU A O 1
ATOM 1079 N N . GLU A 1 142 ? -8.574 11.012 -1.399 1.00 97.19 142 GLU A N 1
ATOM 1080 C CA . GLU A 1 142 ? -9.265 11.288 -2.669 1.00 97.19 142 GLU A CA 1
ATOM 1081 C C . GLU A 1 142 ? -8.356 12.022 -3.678 1.00 97.19 142 GLU A C 1
ATOM 1083 O O . GLU A 1 142 ? -8.400 11.797 -4.900 1.00 97.19 142 GLU A O 1
ATOM 1088 N N . SER A 1 143 ? -7.511 12.933 -3.172 1.00 96.38 143 SER A N 1
ATOM 1089 C CA . SER A 1 143 ? -6.505 13.611 -3.991 1.00 96.38 143 SER A CA 1
ATOM 1090 C C . SER A 1 143 ? -5.442 12.628 -4.479 1.00 96.38 143 SER A C 1
ATOM 1092 O O . SER A 1 143 ? -5.175 12.597 -5.684 1.00 96.38 143 SER A O 1
ATOM 1094 N N . ALA A 1 144 ? -4.863 11.811 -3.592 1.00 92.19 144 ALA A N 1
ATOM 1095 C CA . ALA A 1 144 ? -3.864 10.807 -3.953 1.00 92.19 144 ALA A CA 1
ATOM 1096 C C . ALA A 1 144 ? -4.408 9.824 -5.000 1.00 92.19 144 ALA A C 1
ATOM 1098 O O . ALA A 1 144 ? -3.738 9.581 -6.009 1.00 92.19 144 ALA A O 1
ATOM 1099 N N . ASP A 1 145 ? -5.652 9.384 -4.832 1.00 95.50 145 ASP A N 1
ATOM 1100 C CA . ASP A 1 145 ? -6.347 8.456 -5.715 1.00 95.50 145 ASP A CA 1
ATOM 1101 C C . ASP A 1 145 ? -6.517 9.057 -7.122 1.00 95.50 145 ASP A C 1
ATOM 1103 O O . ASP A 1 145 ? -6.162 8.459 -8.147 1.00 95.50 145 ASP A O 1
ATOM 1107 N N . SER A 1 146 ? -6.907 10.337 -7.181 1.00 97.38 146 SER A N 1
ATOM 1108 C CA . SER A 1 146 ? -6.964 11.112 -8.426 1.00 97.38 146 SER A CA 1
ATOM 1109 C C . SER A 1 146 ? -5.594 11.233 -9.111 1.00 97.38 146 SER A C 1
ATOM 1111 O O . SER A 1 146 ? -5.505 11.139 -10.342 1.00 97.38 146 SER A O 1
ATOM 1113 N N . ARG A 1 147 ? -4.509 11.433 -8.346 1.00 95.38 147 ARG A N 1
ATOM 1114 C CA . ARG A 1 147 ? -3.133 11.515 -8.878 1.00 95.38 147 ARG A CA 1
ATOM 1115 C C . ARG A 1 147 ? -2.627 10.164 -9.377 1.00 95.38 147 ARG A C 1
ATOM 1117 O O . ARG A 1 147 ? -2.029 10.114 -10.458 1.00 95.38 147 ARG A O 1
ATOM 1124 N N . LYS A 1 148 ? -2.889 9.071 -8.650 1.00 95.38 148 LYS A N 1
ATOM 1125 C CA . LYS A 1 148 ? -2.616 7.693 -9.095 1.00 95.38 148 LYS A CA 1
ATOM 1126 C C . LYS A 1 148 ? -3.231 7.461 -10.469 1.00 95.38 148 LYS A C 1
ATOM 1128 O O . LYS A 1 148 ? -2.558 6.972 -11.381 1.00 95.38 148 LYS A O 1
ATOM 1133 N N . ASP A 1 149 ? -4.482 7.870 -10.639 1.00 96.62 149 ASP A N 1
ATOM 1134 C CA . ASP A 1 149 ? -5.232 7.697 -11.876 1.00 96.62 149 ASP A CA 1
ATOM 1135 C C . ASP A 1 149 ? -4.556 8.390 -13.074 1.00 96.62 149 ASP A C 1
ATOM 1137 O O . ASP A 1 149 ? -4.435 7.822 -14.168 1.00 96.62 149 ASP A O 1
ATOM 1141 N N . VAL A 1 150 ? -4.050 9.610 -12.867 1.00 95.50 150 VAL A N 1
ATOM 1142 C CA . VAL A 1 150 ? -3.282 10.353 -13.877 1.00 95.50 150 VAL A CA 1
ATOM 1143 C C . VAL A 1 150 ? -1.947 9.663 -14.166 1.00 95.50 150 VAL A C 1
ATOM 1145 O O . VAL A 1 150 ? -1.637 9.415 -15.336 1.00 95.50 150 VAL A O 1
ATOM 1148 N N . LEU A 1 151 ? -1.195 9.279 -13.131 1.00 92.06 151 LEU A N 1
ATOM 1149 C CA . LEU A 1 151 ? 0.098 8.598 -13.262 1.00 92.06 151 LEU A CA 1
ATOM 1150 C C . LEU A 1 151 ? -0.009 7.282 -14.041 1.00 92.06 151 LEU A C 1
ATOM 1152 O O . LEU A 1 151 ? 0.802 7.013 -14.932 1.00 92.06 151 LEU A O 1
ATOM 1156 N N . LEU A 1 152 ? -1.036 6.475 -13.763 1.00 93.12 152 LEU A N 1
ATOM 1157 C CA . LEU A 1 152 ? -1.291 5.231 -14.489 1.00 93.12 152 LEU A CA 1
ATOM 1158 C C . LEU A 1 152 ? -1.618 5.503 -15.963 1.00 93.12 152 LEU A C 1
ATOM 1160 O O . LEU A 1 152 ? -1.095 4.820 -16.849 1.00 93.12 152 LEU A O 1
ATOM 1164 N N . ARG A 1 153 ? -2.427 6.528 -16.265 1.00 93.50 153 ARG A N 1
ATOM 1165 C CA . ARG A 1 153 ? -2.734 6.915 -17.656 1.00 93.50 153 ARG A CA 1
ATOM 1166 C C . ARG A 1 153 ? -1.487 7.364 -18.412 1.00 93.50 153 ARG A C 1
ATOM 1168 O O . ARG A 1 153 ? -1.333 7.005 -19.583 1.00 93.50 153 ARG A O 1
ATOM 1175 N N . GLU A 1 154 ? -0.606 8.132 -17.779 1.00 90.12 154 GLU A N 1
ATOM 1176 C CA . GLU A 1 154 ? 0.663 8.562 -18.376 1.00 90.12 154 GLU A CA 1
ATOM 1177 C C . GLU A 1 154 ? 1.596 7.378 -18.638 1.00 90.12 154 GLU A C 1
ATOM 1179 O O . GLU A 1 154 ? 2.097 7.225 -19.759 1.00 90.12 154 GLU A O 1
ATOM 1184 N N . LEU A 1 155 ? 1.731 6.481 -17.657 1.00 87.69 155 LEU A N 1
ATOM 1185 C CA . LEU A 1 155 ? 2.497 5.246 -17.780 1.00 87.69 155 LEU A CA 1
ATOM 1186 C C . LEU A 1 155 ? 2.006 4.385 -18.954 1.00 87.69 155 LEU A C 1
ATOM 1188 O O . LEU A 1 155 ? 2.803 3.974 -19.801 1.00 87.69 155 LEU A O 1
ATOM 1192 N N . PHE A 1 156 ? 0.696 4.134 -19.051 1.00 87.88 156 PHE A N 1
ATOM 1193 C CA . PHE A 1 156 ? 0.135 3.303 -20.120 1.00 87.88 156 PHE A CA 1
ATOM 1194 C C . PHE A 1 156 ? 0.190 3.975 -21.496 1.00 87.88 156 PHE A C 1
ATOM 1196 O O . PHE A 1 156 ? 0.390 3.290 -22.500 1.00 87.88 156 PHE A O 1
ATOM 1203 N N . ARG A 1 157 ? 0.092 5.308 -21.572 1.00 87.81 157 ARG A N 1
ATOM 1204 C CA . ARG A 1 157 ? 0.276 6.048 -22.832 1.00 87.81 157 ARG A CA 1
ATOM 1205 C C . ARG A 1 157 ? 1.715 5.935 -23.348 1.00 87.81 157 ARG A C 1
ATOM 1207 O O . ARG A 1 157 ? 1.923 5.832 -24.557 1.00 87.81 157 ARG A O 1
ATOM 1214 N N . GLY A 1 158 ? 2.695 5.927 -22.443 1.00 81.06 158 GLY A N 1
ATOM 1215 C CA . GLY A 1 158 ? 4.113 5.713 -22.751 1.00 81.06 158 GLY A CA 1
ATOM 1216 C C . GLY A 1 158 ? 4.516 4.243 -22.931 1.00 81.06 158 GLY A C 1
ATOM 1217 O O . GLY A 1 158 ? 5.605 3.968 -23.437 1.00 81.06 158 GLY A O 1
ATOM 1218 N N . ALA A 1 159 ? 3.647 3.292 -22.570 1.00 79.06 159 ALA A N 1
ATOM 1219 C CA . ALA A 1 159 ? 3.990 1.874 -22.451 1.00 79.06 159 ALA A CA 1
ATOM 1220 C C . ALA A 1 159 ? 4.531 1.236 -23.738 1.00 79.06 159 ALA A C 1
ATOM 1222 O O . ALA A 1 159 ? 5.379 0.352 -23.661 1.00 79.06 159 ALA A O 1
ATOM 1223 N N . SER A 1 160 ? 4.101 1.697 -24.918 1.00 77.38 160 SER A N 1
ATOM 1224 C CA . SER A 1 160 ? 4.561 1.168 -26.215 1.00 77.38 160 SER A CA 1
ATOM 1225 C C . SER A 1 160 ? 6.059 1.371 -26.475 1.00 77.38 160 SER A C 1
ATOM 1227 O O . SER A 1 160 ? 6.642 0.651 -27.285 1.00 77.38 160 SER A O 1
ATOM 1229 N N . LYS A 1 161 ? 6.690 2.329 -25.785 1.00 75.69 161 LYS A N 1
ATOM 1230 C CA . LYS A 1 161 ? 8.133 2.615 -25.857 1.00 75.69 161 LYS A CA 1
ATOM 1231 C C . LYS A 1 161 ? 8.932 1.892 -24.768 1.00 75.69 161 LYS A C 1
ATOM 1233 O O . LYS A 1 161 ? 10.161 1.827 -24.824 1.00 75.69 161 LYS A O 1
ATOM 1238 N N . LEU A 1 162 ? 8.242 1.339 -23.774 1.00 69.38 162 LEU A N 1
ATOM 1239 C CA . LEU A 1 162 ? 8.833 0.708 -22.605 1.00 69.38 162 LEU A CA 1
ATOM 1240 C C . LEU A 1 162 ? 8.871 -0.816 -22.762 1.00 69.38 162 LEU A C 1
ATOM 1242 O O . LEU A 1 162 ? 8.150 -1.422 -23.546 1.00 69.38 162 LEU A O 1
ATOM 1246 N N . ASN A 1 163 ? 9.742 -1.461 -21.985 1.00 73.69 163 ASN A N 1
ATOM 1247 C CA . ASN A 1 163 ? 9.674 -2.920 -21.846 1.00 73.69 163 ASN A CA 1
ATOM 1248 C C . ASN A 1 163 ? 8.412 -3.239 -21.023 1.00 73.69 163 ASN A C 1
ATOM 1250 O O . ASN A 1 163 ? 8.252 -2.609 -19.975 1.00 73.69 163 ASN A O 1
ATOM 1254 N N . PRO A 1 164 ? 7.575 -4.219 -21.412 1.00 72.88 164 PRO A N 1
ATOM 1255 C CA . PRO A 1 164 ? 6.427 -4.657 -20.616 1.00 72.88 164 PRO A CA 1
ATOM 1256 C C . PRO A 1 164 ? 6.740 -4.907 -19.134 1.00 72.88 164 PRO A C 1
ATOM 1258 O O . PRO A 1 164 ? 5.944 -4.548 -18.273 1.00 72.88 164 PRO A O 1
ATOM 1261 N N . VAL A 1 165 ? 7.924 -5.445 -18.817 1.00 69.94 165 VAL A N 1
ATOM 1262 C CA . VAL A 1 165 ? 8.363 -5.652 -17.426 1.00 69.94 165 VAL A CA 1
ATOM 1263 C C . VAL A 1 165 ? 8.532 -4.324 -16.683 1.00 69.94 165 VAL A C 1
ATOM 1265 O O . VAL A 1 165 ? 8.115 -4.213 -15.539 1.00 69.94 165 VAL A O 1
ATOM 1268 N N . THR A 1 166 ? 9.081 -3.296 -17.335 1.00 69.62 166 THR A N 1
ATOM 1269 C CA . THR A 1 166 ? 9.211 -1.951 -16.749 1.00 69.62 166 THR A CA 1
ATOM 1270 C C . THR A 1 166 ? 7.846 -1.310 -16.514 1.00 69.62 166 THR A C 1
ATOM 1272 O O . THR A 1 166 ? 7.649 -0.674 -15.487 1.00 69.62 166 THR A O 1
ATOM 1275 N N . VAL A 1 167 ? 6.893 -1.501 -17.431 1.00 77.12 167 VAL A N 1
ATOM 1276 C CA . VAL A 1 167 ? 5.520 -0.997 -17.263 1.00 77.12 167 VAL A CA 1
ATOM 1277 C C . VAL A 1 167 ? 4.855 -1.649 -16.052 1.00 77.12 167 VAL A C 1
ATOM 1279 O O . VAL A 1 167 ? 4.287 -0.949 -15.222 1.00 77.12 167 VAL A O 1
ATOM 1282 N N . ILE A 1 168 ? 4.980 -2.973 -15.918 1.00 73.88 168 ILE A N 1
ATOM 1283 C CA . ILE A 1 168 ? 4.483 -3.726 -14.758 1.00 73.88 168 ILE A CA 1
ATOM 1284 C C . ILE A 1 168 ? 5.124 -3.211 -13.464 1.00 73.88 168 ILE A C 1
ATOM 1286 O O . ILE A 1 168 ? 4.411 -2.891 -12.525 1.00 73.88 168 ILE A O 1
ATOM 1290 N N . GLN A 1 169 ? 6.447 -3.045 -13.441 1.00 69.62 169 GLN A N 1
ATOM 1291 C CA . GLN A 1 169 ? 7.170 -2.573 -12.257 1.00 69.62 169 GLN A CA 1
ATOM 1292 C C . GLN A 1 169 ? 6.767 -1.159 -11.825 1.00 69.62 169 GLN A C 1
ATOM 1294 O O . GLN A 1 169 ? 6.612 -0.914 -10.634 1.00 69.62 169 GLN A O 1
ATOM 1299 N N . LEU A 1 170 ? 6.610 -0.224 -12.767 1.00 75.94 170 LEU A N 1
ATOM 1300 C CA . LEU A 1 170 ? 6.201 1.148 -12.449 1.00 75.94 170 LEU A CA 1
ATOM 1301 C C . LEU A 1 170 ? 4.754 1.216 -11.976 1.00 75.94 170 LEU A C 1
ATOM 1303 O O . LEU A 1 170 ? 4.453 1.951 -11.044 1.00 75.94 170 LEU A O 1
ATOM 1307 N N . ARG A 1 171 ? 3.876 0.425 -12.595 1.00 86.00 171 ARG A N 1
ATOM 1308 C CA . AR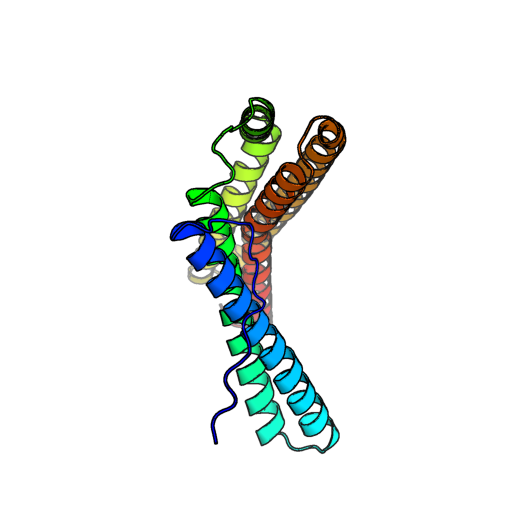G A 1 171 ? 2.492 0.278 -12.154 1.00 86.00 171 ARG A CA 1
ATOM 1309 C C . ARG A 1 171 ? 2.454 -0.236 -10.715 1.00 86.00 171 ARG A C 1
ATOM 1311 O O . ARG A 1 171 ? 1.807 0.377 -9.880 1.00 86.00 171 ARG A O 1
ATOM 1318 N N . ASP A 1 172 ? 3.164 -1.325 -10.430 1.00 78.25 172 ASP A N 1
ATOM 1319 C CA . ASP A 1 172 ? 3.175 -1.938 -9.098 1.00 78.25 172 ASP A CA 1
ATOM 1320 C C . ASP A 1 172 ? 3.802 -1.003 -8.058 1.00 78.25 172 ASP A C 1
ATOM 1322 O O . ASP A 1 172 ? 3.333 -0.942 -6.930 1.00 78.25 172 ASP A O 1
ATOM 1326 N N . PHE A 1 173 ? 4.812 -0.215 -8.441 1.00 80.44 173 PHE A N 1
ATOM 1327 C CA . PHE A 1 173 ? 5.349 0.843 -7.587 1.00 80.44 173 PHE A CA 1
ATOM 1328 C C . PHE A 1 173 ? 4.296 1.903 -7.236 1.00 80.44 173 PHE A C 1
ATOM 1330 O O . PHE A 1 173 ? 4.218 2.291 -6.075 1.00 80.44 173 PHE A O 1
ATOM 1337 N N . ILE A 1 174 ? 3.508 2.366 -8.215 1.00 84.25 174 ILE A N 1
ATOM 1338 C CA . ILE A 1 174 ? 2.444 3.353 -7.981 1.00 84.25 174 ILE A CA 1
ATOM 1339 C C . ILE A 1 174 ? 1.398 2.781 -7.017 1.00 84.25 174 ILE A C 1
ATOM 1341 O O . ILE A 1 174 ? 1.095 3.446 -6.038 1.00 84.25 174 ILE A O 1
ATOM 1345 N N . PHE A 1 175 ? 0.924 1.547 -7.234 1.00 83.00 175 PHE A N 1
ATOM 1346 C CA . PHE A 1 175 ? -0.036 0.896 -6.328 1.00 83.00 175 PHE A CA 1
ATOM 1347 C C . PHE A 1 175 ? 0.517 0.718 -4.909 1.00 83.00 175 PHE A C 1
ATOM 1349 O O . PHE A 1 175 ? -0.132 1.094 -3.950 1.00 83.00 175 PHE A O 1
ATOM 1356 N N . VAL A 1 176 ? 1.751 0.232 -4.757 1.00 79.75 176 VAL A N 1
ATOM 1357 C CA . VAL A 1 176 ? 2.347 0.057 -3.418 1.00 79.75 176 VAL A CA 1
ATOM 1358 C C . VAL A 1 176 ? 2.564 1.395 -2.699 1.00 79.75 176 VAL A C 1
ATOM 1360 O O . VAL A 1 176 ? 2.580 1.453 -1.471 1.00 79.75 176 VAL A O 1
ATOM 1363 N N . ALA A 1 177 ? 2.814 2.475 -3.441 1.00 77.06 177 ALA A N 1
ATOM 1364 C CA . ALA A 1 177 ? 2.907 3.806 -2.852 1.00 77.06 177 ALA A CA 1
ATOM 1365 C C . ALA A 1 177 ? 1.529 4.325 -2.418 1.00 77.06 177 ALA A C 1
ATOM 1367 O O . ALA A 1 177 ? 1.431 4.953 -1.368 1.00 77.06 177 ALA A O 1
ATOM 1368 N N . ASP A 1 178 ? 0.501 4.037 -3.207 1.00 89.81 178 ASP A N 1
ATOM 1369 C CA . ASP A 1 178 ? -0.890 4.398 -2.956 1.00 89.81 178 ASP A CA 1
ATOM 1370 C C . ASP A 1 178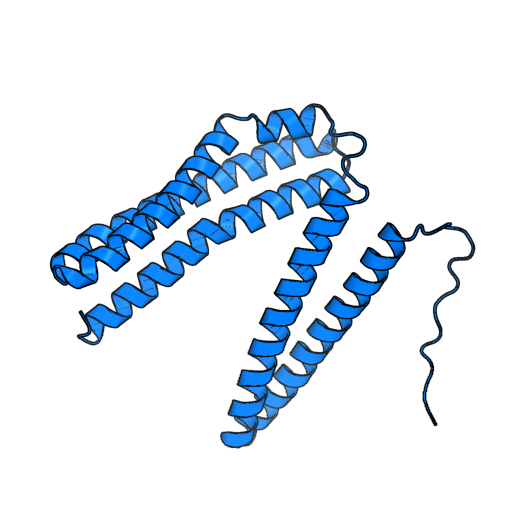 ? -1.462 3.757 -1.692 1.00 89.81 178 ASP A C 1
ATOM 1372 O O . ASP A 1 178 ? -2.091 4.461 -0.909 1.00 89.81 178 ASP A O 1
ATOM 1376 N N . ASP A 1 179 ? -1.073 2.507 -1.398 1.00 81.38 179 ASP A N 1
ATOM 1377 C CA . ASP A 1 179 ? -1.427 1.810 -0.152 1.00 81.38 179 ASP A CA 1
ATOM 1378 C C . ASP A 1 179 ? -1.157 2.673 1.105 1.00 81.38 179 ASP A C 1
ATOM 1380 O O . ASP A 1 179 ? -1.734 2.442 2.162 1.00 81.38 179 ASP A O 1
ATOM 1384 N N . ILE A 1 180 ? -0.246 3.655 1.053 1.00 80.38 180 ILE A N 1
ATOM 1385 C CA . ILE A 1 180 ? 0.012 4.573 2.174 1.00 80.38 180 ILE A CA 1
ATOM 1386 C C . ILE A 1 180 ? -1.213 5.441 2.499 1.00 80.38 180 ILE A C 1
ATOM 1388 O O . ILE A 1 180 ? -1.484 5.647 3.684 1.00 80.38 180 ILE A O 1
ATOM 1392 N N . ALA A 1 181 ? -1.898 5.978 1.486 1.00 81.94 181 ALA A N 1
ATOM 1393 C CA . ALA A 1 181 ? -3.087 6.805 1.677 1.00 81.94 181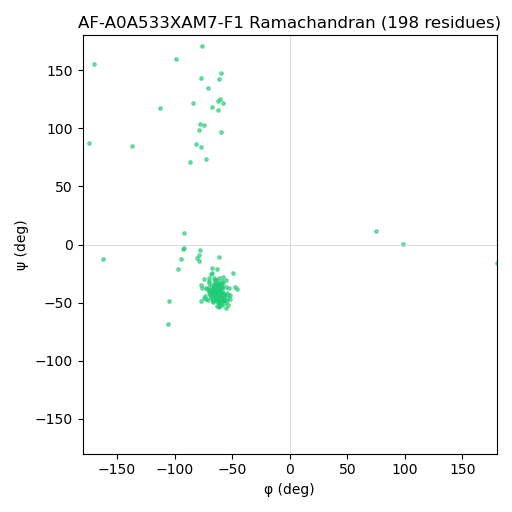 ALA A CA 1
ATOM 1394 C C . ALA A 1 181 ? -4.283 5.947 2.106 1.00 81.94 181 ALA A C 1
ATOM 1396 O O . ALA A 1 181 ? -4.870 6.262 3.141 1.00 81.94 181 ALA A O 1
ATOM 1397 N N . ASP A 1 182 ? -4.529 4.824 1.424 1.00 82.44 182 ASP A N 1
ATOM 1398 C CA . ASP A 1 182 ? -5.581 3.853 1.769 1.00 82.44 182 ASP A CA 1
ATOM 1399 C C . ASP A 1 182 ? -5.453 3.386 3.227 1.00 82.44 182 ASP A C 1
ATOM 1401 O O . ASP A 1 182 ? -6.392 3.453 4.015 1.00 82.44 182 ASP A O 1
ATOM 1405 N N . ASN A 1 183 ? -4.244 2.997 3.658 1.00 83.94 183 ASN A N 1
ATOM 1406 C CA . ASN A 1 183 ? -4.021 2.565 5.042 1.00 83.94 183 ASN A CA 1
ATOM 1407 C C . ASN A 1 183 ? -4.282 3.683 6.066 1.00 83.94 183 ASN A C 1
ATOM 1409 O O . ASN A 1 183 ? -4.613 3.404 7.225 1.00 83.94 183 ASN A O 1
ATOM 1413 N N . ALA A 1 184 ? -4.062 4.944 5.688 1.00 78.69 184 ALA A N 1
ATOM 1414 C CA . ALA A 1 184 ? -4.326 6.070 6.570 1.00 78.69 184 ALA A CA 1
ATOM 1415 C C . ALA A 1 184 ? -5.827 6.380 6.666 1.00 78.69 184 ALA A C 1
ATOM 1417 O O . ALA A 1 184 ? -6.308 6.671 7.767 1.00 78.69 184 ALA A O 1
ATOM 1418 N N . GLU A 1 185 ? -6.558 6.247 5.559 1.00 91.56 185 GLU A N 1
ATOM 1419 C CA . GLU A 1 185 ? -8.020 6.308 5.509 1.00 91.56 185 GLU A CA 1
ATOM 1420 C C . GLU A 1 185 ? -8.643 5.192 6.359 1.00 91.56 185 GLU A C 1
ATOM 1422 O O . GLU A 1 185 ? -9.365 5.496 7.312 1.00 91.56 185 GLU A O 1
ATOM 1427 N N . ASP A 1 186 ? -8.259 3.931 6.132 1.00 85.94 186 ASP A N 1
ATOM 1428 C CA . ASP A 1 186 ? -8.719 2.764 6.898 1.00 85.94 186 ASP A CA 1
ATOM 1429 C C . ASP A 1 186 ? -8.530 2.968 8.412 1.00 85.94 186 ASP A C 1
ATOM 1431 O O . ASP A 1 186 ? -9.404 2.674 9.239 1.00 85.94 186 ASP A O 1
ATOM 1435 N N . ALA A 1 187 ? -7.375 3.511 8.813 1.00 79.12 187 ALA A N 1
ATOM 1436 C CA . ALA A 1 187 ? -7.103 3.831 10.210 1.00 79.12 187 ALA A CA 1
ATOM 1437 C C . ALA A 1 187 ? -8.013 4.955 10.744 1.00 79.12 187 ALA A C 1
ATOM 1439 O O . ALA A 1 187 ? -8.431 4.914 11.909 1.00 79.12 187 ALA A O 1
ATOM 1440 N N . SER A 1 188 ? -8.336 5.950 9.916 1.00 85.94 188 SER A N 1
ATOM 1441 C CA . SER A 1 188 ? -9.254 7.041 10.261 1.00 85.94 188 SER A CA 1
ATOM 1442 C C . SER A 1 188 ? -10.716 6.576 10.379 1.00 85.94 188 SER A C 1
ATOM 1444 O O . SER A 1 188 ? -11.441 7.014 11.280 1.00 85.94 188 SER A O 1
ATOM 1446 N N . ASP A 1 189 ? -11.117 5.587 9.587 1.00 85.94 189 ASP A N 1
ATOM 1447 C CA . ASP A 1 189 ? -12.427 4.943 9.667 1.00 85.94 189 ASP A CA 1
ATOM 1448 C C . ASP A 1 189 ? -12.600 4.159 10.968 1.00 85.94 189 ASP A C 1
ATOM 1450 O O . ASP A 1 189 ? -13.621 4.261 11.663 1.00 85.94 189 ASP A O 1
ATOM 1454 N N . VAL A 1 190 ? -11.560 3.433 11.389 1.00 83.50 190 VAL A N 1
ATOM 1455 C CA . VAL A 1 190 ? -11.545 2.782 12.707 1.00 83.50 190 VAL A CA 1
ATOM 1456 C C . VAL A 1 190 ? -11.709 3.818 13.824 1.00 83.50 190 VAL A C 1
ATOM 1458 O O . VAL A 1 190 ? -12.440 3.583 14.794 1.00 83.50 190 VAL A O 1
ATOM 1461 N N . VAL A 1 191 ? -11.078 4.985 13.686 1.00 77.19 191 VAL A N 1
ATOM 1462 C CA . VAL A 1 191 ? -11.223 6.115 14.613 1.00 77.19 191 VAL A CA 1
ATOM 1463 C C . VAL A 1 191 ? -12.677 6.605 14.698 1.00 77.19 191 VAL A C 1
ATOM 1465 O O . VAL A 1 191 ? -13.184 6.801 15.810 1.00 77.19 191 VAL A O 1
ATOM 1468 N N . LEU A 1 192 ? -13.385 6.731 13.572 1.00 80.38 192 LEU A N 1
ATOM 1469 C CA . LEU A 1 192 ? -14.814 7.073 13.555 1.00 80.38 192 LEU A CA 1
ATOM 1470 C C . LEU A 1 192 ? -15.663 6.035 14.297 1.00 80.38 192 LEU A C 1
ATOM 1472 O O . LEU A 1 192 ? -16.520 6.391 15.116 1.00 80.38 192 LEU A O 1
ATOM 1476 N N . VAL A 1 193 ? -15.398 4.745 14.069 1.00 78.12 193 VAL A N 1
ATOM 1477 C CA . VAL A 1 193 ? -16.097 3.644 14.751 1.00 78.12 193 VAL A CA 1
ATOM 1478 C C . VAL A 1 193 ? -15.879 3.700 16.266 1.00 78.12 193 VAL A C 1
ATOM 1480 O O . VAL A 1 193 ? -16.816 3.449 17.033 1.00 78.12 193 VAL A O 1
ATOM 1483 N N . LEU A 1 194 ? -14.672 4.045 16.727 1.00 73.12 194 LEU A N 1
ATOM 1484 C CA . LEU A 1 194 ? -14.376 4.210 18.154 1.00 73.12 194 LEU A CA 1
ATOM 1485 C C . LEU A 1 194 ? -15.209 5.338 18.776 1.00 73.12 194 LEU A C 1
ATOM 1487 O O . LEU A 1 194 ? -15.835 5.118 19.820 1.00 73.12 194 LEU A O 1
ATOM 1491 N N . ILE A 1 195 ? -15.298 6.493 18.110 1.00 75.38 195 ILE A N 1
ATOM 1492 C CA . ILE A 1 195 ? -16.139 7.611 18.563 1.00 75.38 195 ILE A CA 1
ATOM 1493 C C . ILE A 1 195 ? -17.614 7.225 18.614 1.00 75.38 195 ILE A C 1
ATOM 1495 O O . ILE A 1 195 ? -18.280 7.503 19.618 1.00 75.38 195 ILE A O 1
ATOM 1499 N N . ALA A 1 196 ? -18.118 6.547 17.580 1.00 72.94 196 ALA A N 1
ATOM 1500 C CA . ALA A 1 196 ? -19.505 6.089 17.520 1.00 72.94 196 ALA A CA 1
ATOM 1501 C C . ALA A 1 196 ? -19.847 5.109 18.656 1.00 72.94 196 ALA A C 1
ATOM 1503 O O . ALA A 1 196 ? -20.951 5.144 19.201 1.00 72.94 196 ALA A O 1
ATOM 1504 N N . LYS A 1 197 ? -18.884 4.276 19.072 1.00 71.69 197 LYS A N 1
ATOM 1505 C CA . LYS A 1 197 ? -19.011 3.372 20.229 1.00 71.69 197 LYS A CA 1
ATOM 1506 C C . LYS A 1 197 ? -18.834 4.066 21.584 1.00 71.69 197 LYS A C 1
ATOM 1508 O O . LYS A 1 197 ? -19.028 3.432 22.618 1.00 71.69 197 LYS A O 1
ATOM 1513 N N . GLY A 1 198 ? -18.500 5.355 21.591 1.00 65.81 198 GLY A N 1
ATOM 1514 C CA . GLY A 1 198 ? -18.392 6.174 22.793 1.00 65.81 198 GLY A CA 1
ATOM 1515 C C . GLY A 1 198 ? -16.973 6.349 23.332 1.00 65.81 198 GLY A C 1
ATOM 1516 O O . GLY A 1 198 ? -16.828 7.067 24.321 1.00 65.81 198 GLY A O 1
ATOM 1517 N N . TYR A 1 199 ? -15.955 5.772 22.687 1.00 56.97 199 TYR A N 1
ATOM 1518 C CA . TYR A 1 199 ? -14.547 5.962 23.041 1.00 56.97 199 TYR A CA 1
ATOM 1519 C C . TYR A 1 199 ? -14.039 7.327 22.545 1.00 56.97 199 TYR A C 1
ATOM 1521 O O . TYR A 1 199 ? -14.433 7.780 21.473 1.00 56.97 199 TYR A O 1
ATOM 1529 N N . GLY A 1 200 ? -13.175 7.979 23.328 1.00 55.09 200 GLY A N 1
ATOM 1530 C CA . GLY A 1 200 ? -12.700 9.351 23.080 1.00 55.09 200 GLY A CA 1
ATOM 1531 C C . GLY A 1 200 ? -13.379 10.402 23.946 1.00 55.09 200 GLY A C 1
ATOM 1532 O O . GLY A 1 200 ? -14.509 10.153 24.417 1.00 55.09 200 GLY A O 1
#

Radius of gyration: 22.14 Å; Cα contacts (8 Å, |Δi|>4): 152; chains: 1; bounding box: 44×60×50 Å